Protein AF-0000000083710873 (afdb_homodimer)

Sequence (206 aa):
MIQLWSEVTAAKADLNYIGLDGEIGCMVNGAGLAMATMDIIKLHGGTPANFLDVGGNASEGQVVEAFKILTADDKVKAILVNIFGGIMKCDVIASGIVNAAKQMIQLWSEVTAAKADLNYIGLDGEIGCMVNGAGLAMATMDIIKLHGGTPANFLDVGGNASEGQVVEAFKILTADDKVKAILVNIFGGIMKCDVIASGIVNAAKQ

Secondary structure (DSSP, 8-state):
----HHHHHHHHTT-EEEE-S-SEEEEESSHHHHHHHHHHHHHTT--B-EEEE--TT--HHHHHHHHHHHHH-TT--EEEEEEEE-HHHHHHHHHHHHHHHT-/----HHHHHHHHTT-EEEE-S-SEEEEESSHHHHHHHHHHHHHTT--B-EEEE--TT--HHHHHHHHHHHHH-TT--EEEEEEEE-HHHHHHHHHHHHHHHT-

Solvent-accessible surface area (backbone atoms only — not comparable to full-atom values): 10329 Å² total; per-residue (Å²): 126,89,65,51,69,61,44,51,55,26,49,75,56,68,32,49,55,44,86,51,86,24,35,32,27,44,46,17,40,28,66,68,58,29,54,51,49,41,51,51,35,41,72,76,72,44,40,42,21,36,49,28,26,52,37,84,80,46,46,38,65,42,39,23,53,51,48,49,51,49,70,67,36,83,59,40,70,31,37,39,40,41,42,65,37,42,69,67,54,51,25,38,45,17,46,7,41,37,55,38,68,71,104,127,89,64,50,68,62,44,50,55,25,49,76,55,67,33,49,56,45,84,53,88,24,35,32,28,45,45,17,39,27,66,69,56,29,53,51,50,41,49,51,36,43,72,75,72,44,40,42,20,36,49,27,26,50,38,83,80,47,45,38,65,42,40,24,53,51,46,49,54,47,71,66,35,84,59,41,72,32,36,39,38,39,42,65,35,41,69,68,54,50,25,38,45,18,45,8,42,36,56,38,67,71,105

Organism: NCBI:txid97028

Foldseek 3Di:
DPQPPLNVLCVVLVKDKDFDQWAEEEEEADQVVQVVVQVVCVVVPGHYGMRIHCHLPHALVSLLSSVVSQVVDPSHPYYHYYYDDDPVRVVRNVSSVVVNVVD/DPQPPLNVLCVVLVKDKDFDQWAEEEEEADQVVQVVVQVVCVVVPGHYGMRIHCHLPHALVSLLSSVVSQVVDPSHPYYHYYYDDDPVSVVRNVNSVVVNVVD

Structure (mmCIF, N/CA/C/O backbone):
data_AF-0000000083710873-model_v1
#
loop_
_entity.id
_entity.type
_entity.pdbx_description
1 polymer 'Succinyl-CoA ligase'
#
loop_
_atom_site.group_PDB
_atom_site.id
_atom_site.type_symbol
_atom_site.label_atom_id
_atom_site.label_alt_id
_atom_site.label_comp_id
_atom_site.label_asym_id
_atom_site.label_entity_id
_atom_site.label_seq_id
_atom_site.pdbx_PDB_ins_code
_atom_site.Cartn_x
_atom_site.Cartn_y
_atom_site.Cartn_z
_atom_site.occupancy
_atom_site.B_iso_or_equiv
_atom_site.auth_seq_id
_atom_site.auth_comp_id
_atom_site.auth_asym_id
_atom_site.auth_atom_id
_atom_site.pdbx_PDB_model_num
ATOM 1 N N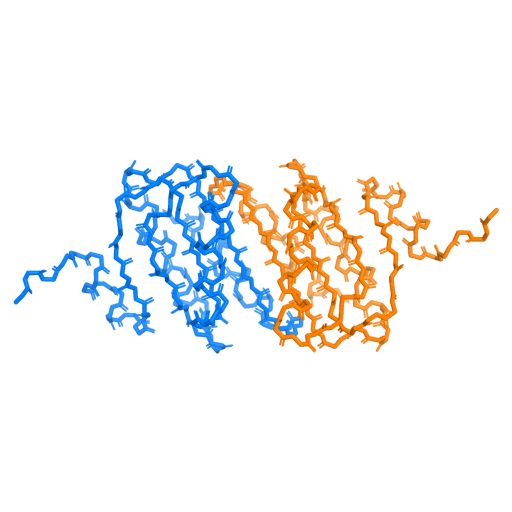 . MET A 1 1 ? -11.953 28.625 11.469 1 39.03 1 MET A N 1
ATOM 2 C CA . MET A 1 1 ? -11.516 27.344 12.031 1 39.03 1 MET A CA 1
ATOM 3 C C . MET A 1 1 ? -10.016 27.141 11.805 1 39.03 1 MET A C 1
ATOM 5 O O . MET A 1 1 ? -9.523 27.312 10.688 1 39.03 1 MET A O 1
ATOM 9 N N . ILE A 1 2 ? -9.141 27.297 12.703 1 47.28 2 ILE A N 1
ATOM 10 C CA . ILE A 1 2 ? -7.684 27.234 12.578 1 47.28 2 ILE A CA 1
ATOM 11 C C . ILE A 1 2 ? -7.289 25.953 11.836 1 47.28 2 ILE A C 1
ATOM 13 O O . ILE A 1 2 ? -7.66 24.859 12.234 1 47.28 2 ILE A O 1
ATOM 17 N N . GLN A 1 3 ? -7.191 26.125 10.602 1 62.31 3 GLN A N 1
ATOM 18 C CA . GLN A 1 3 ? -6.809 24.938 9.836 1 62.31 3 GLN A CA 1
ATOM 19 C C . GLN A 1 3 ? -5.367 24.547 10.125 1 62.31 3 GLN A C 1
ATOM 21 O O . GLN A 1 3 ? -4.465 25.391 10.094 1 62.31 3 GLN A O 1
ATOM 26 N N . LEU A 1 4 ? -5.156 23.438 10.75 1 74.19 4 LEU A N 1
ATOM 27 C CA . LEU A 1 4 ? -3.824 22.906 11.008 1 74.19 4 LEU A CA 1
ATOM 28 C C . LEU A 1 4 ? -2.992 22.875 9.734 1 74.19 4 LEU A C 1
ATOM 30 O O . LEU A 1 4 ? -3.539 22.75 8.633 1 74.19 4 LEU A O 1
ATOM 34 N N . TRP A 1 5 ? -1.8 23.344 9.883 1 79.88 5 TRP A N 1
ATOM 35 C CA . TRP A 1 5 ? -0.855 23.359 8.773 1 79.88 5 TRP A CA 1
ATOM 36 C C . TRP A 1 5 ? -1.076 22.172 7.844 1 79.88 5 TRP A C 1
ATOM 38 O O . TRP A 1 5 ? -1.118 22.328 6.621 1 79.88 5 TRP A O 1
ATOM 48 N N . SER A 1 6 ? -1.272 21.062 8.445 1 83.69 6 SER A N 1
ATOM 49 C CA . SER A 1 6 ? -1.417 19.828 7.66 1 83.69 6 SER A CA 1
ATOM 50 C C . SER A 1 6 ? -2.68 19.875 6.805 1 83.69 6 SER A C 1
ATOM 52 O O . SER A 1 6 ? -2.67 19.422 5.652 1 83.69 6 SER A O 1
ATOM 54 N N . GLU A 1 7 ? -3.74 20.359 7.277 1 86.38 7 GLU A N 1
ATOM 55 C CA . GLU A 1 7 ? -4.996 20.438 6.535 1 86.38 7 GLU A CA 1
ATOM 56 C C . GLU A 1 7 ? -4.902 21.438 5.383 1 86.38 7 GLU A C 1
ATOM 58 O O . GLU A 1 7 ? -5.43 21.188 4.297 1 86.38 7 GLU A O 1
ATOM 63 N N . VAL A 1 8 ? -4.188 22.531 5.699 1 85.38 8 VAL A N 1
ATOM 64 C CA . VAL A 1 8 ? -4.023 23.547 4.676 1 85.38 8 VAL A CA 1
ATOM 65 C C . VAL A 1 8 ? -3.145 23.016 3.545 1 85.38 8 VAL A C 1
ATOM 67 O O . VAL A 1 8 ? -3.479 23.172 2.367 1 85.38 8 VAL A O 1
ATOM 70 N N . THR A 1 9 ? -2.078 22.453 3.885 1 87.56 9 THR A N 1
ATOM 71 C CA . THR A 1 9 ? -1.156 21.891 2.912 1 87.56 9 THR A CA 1
ATOM 72 C C . THR A 1 9 ? -1.847 20.797 2.088 1 87.56 9 THR A C 1
ATOM 74 O O . THR A 1 9 ? -1.683 20.75 0.867 1 87.56 9 THR A O 1
ATOM 77 N N . ALA A 1 10 ? -2.65 20 2.719 1 91.69 10 ALA A N 1
ATOM 78 C CA . ALA A 1 10 ? -3.391 18.938 2.033 1 91.69 10 ALA A CA 1
ATOM 79 C C . ALA A 1 10 ? -4.383 19.531 1.033 1 91.69 10 ALA A C 1
ATOM 81 O O . ALA A 1 10 ? -4.512 19.031 -0.088 1 91.69 10 ALA A O 1
ATOM 82 N N . ALA A 1 11 ? -5.055 20.469 1.459 1 89 11 ALA A N 1
ATOM 83 C CA . ALA A 1 11 ? -6.031 21.109 0.583 1 89 11 ALA A CA 1
ATOM 84 C C . ALA A 1 11 ? -5.359 21.688 -0.662 1 89 11 ALA A C 1
ATOM 86 O O . ALA A 1 11 ? -5.891 21.578 -1.77 1 89 11 ALA A O 1
ATOM 87 N N . LYS A 1 12 ? -4.25 22.297 -0.503 1 90.06 12 LYS A N 1
ATOM 88 C CA . LYS A 1 12 ? -3.512 22.875 -1.621 1 90.06 12 LYS A CA 1
ATOM 89 C C . LYS A 1 12 ? -3.088 21.797 -2.619 1 90.06 12 LYS A C 1
ATOM 91 O O . LYS A 1 12 ? -2.967 22.062 -3.814 1 90.06 12 LYS A O 1
ATOM 96 N N . ALA A 1 13 ? -2.855 20.641 -2.125 1 93.75 13 ALA A N 1
ATOM 97 C CA . ALA A 1 13 ? -2.41 19.531 -2.957 1 93.75 13 ALA A CA 1
ATOM 98 C C . ALA A 1 13 ? -3.592 18.688 -3.422 1 93.75 13 ALA A C 1
ATOM 100 O O . ALA A 1 13 ? -3.406 17.609 -3.99 1 93.75 13 ALA A O 1
ATOM 101 N N . ASP A 1 14 ? -4.855 19.109 -3.057 1 95.25 14 ASP A N 1
ATOM 102 C CA . ASP A 1 14 ? -6.078 18.406 -3.428 1 95.25 14 ASP A CA 1
ATOM 103 C C . ASP A 1 14 ? -6.129 17.031 -2.783 1 95.25 14 ASP A C 1
ATOM 105 O O . ASP A 1 14 ? -6.41 16.031 -3.455 1 95.25 14 ASP A O 1
ATOM 109 N N . LEU A 1 15 ? -5.746 17 -1.565 1 96.5 15 LEU A N 1
ATOM 110 C CA . LEU A 1 15 ? -5.809 15.805 -0.737 1 96.5 15 LEU A CA 1
ATOM 111 C C . LEU A 1 15 ? -6.941 15.906 0.28 1 96.5 15 LEU A C 1
ATOM 113 O O . LEU A 1 15 ? -7.215 16.984 0.801 1 96.5 15 LEU A O 1
ATOM 117 N N . ASN A 1 16 ? -7.59 14.836 0.506 1 97 16 ASN A N 1
ATOM 118 C CA . ASN A 1 16 ? -8.523 14.734 1.625 1 97 16 ASN A CA 1
ATOM 119 C C . ASN A 1 16 ? -7.824 14.234 2.889 1 97 16 ASN A C 1
ATOM 121 O O . ASN A 1 16 ? -7.535 13.039 3.01 1 97 16 ASN A O 1
ATOM 125 N N . TYR A 1 17 ? -7.633 15.164 3.785 1 97.56 17 TYR A N 1
ATOM 126 C CA . TYR A 1 17 ? -6.828 14.859 4.965 1 97.56 17 TYR A CA 1
ATOM 127 C C . TYR A 1 17 ? -7.527 15.336 6.234 1 97.56 17 TYR A C 1
ATOM 129 O O . TYR A 1 17 ? -8.047 16.453 6.285 1 97.56 17 TYR A O 1
ATOM 137 N N . ILE A 1 18 ? -7.555 14.516 7.219 1 97.06 18 ILE A N 1
ATOM 138 C CA . ILE A 1 18 ? -7.973 14.875 8.57 1 97.06 18 ILE A CA 1
ATOM 139 C C . ILE A 1 18 ? -6.957 14.344 9.578 1 97.06 18 ILE A C 1
ATOM 141 O O . ILE A 1 18 ? -6.684 13.148 9.625 1 97.06 18 ILE A O 1
ATOM 145 N N . GLY A 1 19 ? -6.387 15.211 10.375 1 96.81 19 GLY A N 1
ATOM 146 C CA . GLY A 1 19 ? -5.453 14.805 11.414 1 96.81 19 GLY A CA 1
ATOM 147 C C . GLY A 1 19 ? -6.141 14.227 12.633 1 96.81 19 GLY A C 1
ATOM 148 O O . GLY A 1 19 ? -7.203 14.695 13.039 1 96.81 19 GLY A O 1
ATOM 149 N N . LEU A 1 20 ? -5.508 13.25 13.234 1 97.25 20 LEU A N 1
ATOM 150 C CA . LEU A 1 20 ? -5.934 12.633 14.484 1 97.25 20 LEU A CA 1
ATOM 151 C C . LEU A 1 20 ? -4.785 12.578 15.484 1 97.25 20 LEU A C 1
ATOM 153 O O . LEU A 1 20 ? -3.758 13.234 15.297 1 97.25 20 LEU A O 1
ATOM 157 N N 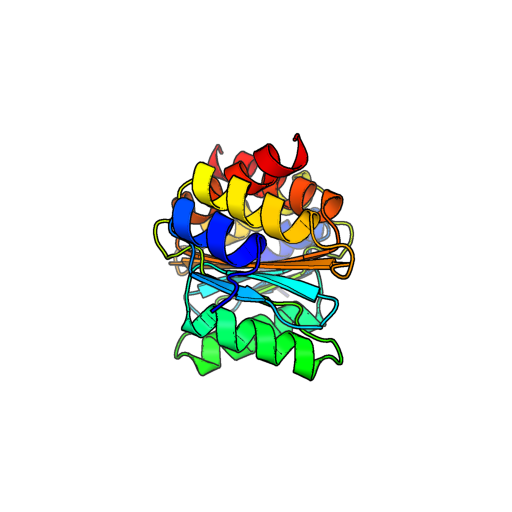. ASP A 1 21 ? -5.016 11.836 16.547 1 96.38 21 ASP A N 1
ATOM 158 C CA . ASP A 1 21 ? -4.027 11.922 17.625 1 96.38 21 ASP A CA 1
ATOM 159 C C . ASP A 1 21 ? -3.25 10.609 17.75 1 96.38 21 ASP A C 1
ATOM 161 O O . ASP A 1 21 ? -2.561 10.391 18.75 1 96.38 21 ASP A O 1
ATOM 165 N N . GLY A 1 22 ? -3.293 9.773 16.828 1 98.25 22 GLY A N 1
ATOM 166 C CA . GLY A 1 22 ? -2.633 8.477 16.922 1 98.25 22 GLY A CA 1
ATOM 167 C C . GLY A 1 22 ? -1.202 8.5 16.422 1 98.25 22 GLY A C 1
ATOM 168 O O . GLY A 1 22 ? -0.621 9.57 16.234 1 98.25 22 GLY A O 1
ATOM 169 N N . GLU A 1 23 ? -0.607 7.262 16.312 1 98.38 23 GLU A N 1
ATOM 170 C CA . GLU A 1 23 ? 0.819 7.16 16.016 1 98.38 23 GLU A CA 1
ATOM 171 C C . GLU A 1 23 ? 1.058 6.488 14.664 1 98.38 23 GLU A C 1
ATOM 173 O O . GLU A 1 23 ? 2.197 6.398 14.203 1 98.38 23 GLU A O 1
ATOM 178 N N . ILE A 1 24 ? -0.005 5.977 14.07 1 98.56 24 ILE A N 1
ATOM 179 C CA . ILE A 1 24 ? 0.15 5.324 12.773 1 98.56 24 ILE A CA 1
ATOM 180 C C . ILE A 1 24 ? -0.517 6.168 11.688 1 98.56 24 ILE A C 1
ATOM 182 O O . ILE A 1 24 ? -1.733 6.367 11.711 1 98.56 24 ILE A O 1
ATOM 186 N N . GLY A 1 25 ? 0.315 6.766 10.797 1 98.5 25 GLY A N 1
ATOM 187 C CA . GLY A 1 25 ? -0.239 7.434 9.633 1 98.5 25 GLY A CA 1
ATOM 188 C C . GLY A 1 25 ? -0.743 6.473 8.57 1 98.5 25 GLY A C 1
ATOM 189 O O . GLY A 1 25 ? -0.266 5.34 8.477 1 98.5 25 GLY A O 1
ATOM 190 N N . CYS A 1 26 ? -1.665 6.934 7.805 1 98.5 26 CYS A N 1
ATOM 191 C CA . CYS A 1 26 ? -2.088 6.098 6.688 1 98.5 26 CYS A CA 1
ATOM 192 C C . CYS A 1 26 ? -2.244 6.926 5.414 1 98.5 26 CYS A C 1
ATOM 194 O O . CYS A 1 26 ? -2.562 8.117 5.48 1 98.5 26 CYS A O 1
ATOM 196 N N . MET A 1 27 ? -1.961 6.379 4.305 1 98.5 27 MET A N 1
ATOM 197 C CA . MET A 1 27 ? -2.152 6.926 2.965 1 98.5 27 MET A CA 1
ATOM 198 C C . MET A 1 27 ? -2.877 5.93 2.068 1 98.5 27 MET A C 1
ATOM 200 O O . MET A 1 27 ? -2.377 4.828 1.828 1 98.5 27 MET A O 1
ATOM 204 N N . VAL A 1 28 ? -4.039 6.355 1.575 1 98.5 28 VAL A N 1
ATOM 205 C CA . VAL A 1 28 ? -4.934 5.41 0.917 1 98.5 28 VAL A CA 1
ATOM 206 C C . VAL A 1 28 ? -5.547 6.059 -0.323 1 98.5 28 VAL A C 1
ATOM 208 O O . VAL A 1 28 ? -5.793 7.266 -0.344 1 98.5 28 VAL A O 1
ATOM 211 N N . ASN A 1 29 ? -5.707 5.328 -1.421 1 97.88 29 ASN A N 1
ATOM 212 C CA . ASN A 1 29 ? -6.418 5.836 -2.59 1 97.88 29 ASN A CA 1
ATOM 213 C C . ASN A 1 29 ? -7.871 5.363 -2.609 1 97.88 29 ASN A C 1
ATOM 215 O O . ASN A 1 29 ? -8.281 4.648 -3.523 1 97.88 29 ASN A O 1
ATOM 219 N N . GLY A 1 30 ? -8.711 5.992 -1.784 1 96.31 30 GLY A N 1
ATOM 220 C CA . GLY A 1 30 ? -10.125 5.684 -1.642 1 96.31 30 GLY A CA 1
ATOM 221 C C . GLY A 1 30 ? -10.648 5.934 -0.241 1 96.31 30 GLY A C 1
ATOM 222 O O . GLY A 1 30 ? -10.156 5.344 0.725 1 96.31 30 GLY A O 1
ATOM 223 N N . ALA A 1 31 ? -11.781 6.715 -0.2 1 95.94 31 ALA A N 1
ATOM 224 C CA . ALA A 1 31 ? -12.312 7.117 1.101 1 95.94 31 ALA A CA 1
ATOM 225 C C . ALA A 1 31 ? -12.766 5.906 1.905 1 95.94 31 ALA A C 1
ATOM 227 O O . ALA A 1 31 ? -12.508 5.812 3.107 1 95.94 31 ALA A O 1
ATOM 228 N N . GLY A 1 32 ? -13.531 5.012 1.335 1 95.44 32 GLY A N 1
ATOM 229 C CA . GLY A 1 32 ? -13.945 3.791 2.004 1 95.44 32 GLY A CA 1
ATOM 230 C C . GLY A 1 32 ? -12.789 2.938 2.475 1 95.44 32 GLY A C 1
ATOM 231 O O . GLY A 1 32 ? -12.781 2.451 3.607 1 95.44 32 GLY A O 1
ATOM 232 N N . LEU A 1 33 ? -11.875 2.801 1.643 1 96.25 33 LEU A N 1
ATOM 233 C CA . LEU A 1 33 ? -10.68 2.037 1.982 1 96.25 33 LEU A CA 1
ATOM 234 C C . LEU A 1 33 ? -9.891 2.727 3.092 1 96.25 33 LEU A C 1
ATOM 236 O O . LEU A 1 33 ? -9.344 2.061 3.973 1 96.25 33 LEU A O 1
ATOM 240 N N . ALA A 1 34 ? -9.836 4.035 3.01 1 97.75 34 ALA A N 1
ATOM 241 C CA . ALA A 1 34 ? -9.156 4.789 4.059 1 97.75 34 ALA A CA 1
ATOM 242 C C . ALA A 1 34 ? -9.797 4.539 5.422 1 97.75 34 ALA A C 1
ATOM 244 O O . ALA A 1 34 ? -9.102 4.285 6.406 1 97.75 34 ALA A O 1
ATOM 245 N N . MET A 1 35 ? -11.086 4.578 5.438 1 96.81 35 MET A N 1
ATOM 246 C CA . MET A 1 35 ? -11.812 4.336 6.684 1 96.81 35 MET A CA 1
ATOM 247 C C . MET A 1 35 ? -11.57 2.916 7.184 1 96.81 35 MET A C 1
ATOM 249 O O . MET A 1 35 ? -11.312 2.707 8.375 1 96.81 35 MET A O 1
ATOM 253 N N . ALA A 1 36 ? -11.633 1.967 6.262 1 96.06 36 ALA A N 1
ATOM 254 C CA . ALA A 1 36 ? -11.352 0.579 6.621 1 96.06 36 ALA A CA 1
ATOM 255 C C . ALA A 1 36 ? -9.93 0.424 7.152 1 96.06 36 ALA A C 1
ATOM 257 O O . ALA A 1 36 ? -9.688 -0.364 8.07 1 96.06 36 ALA A O 1
ATOM 258 N N . THR A 1 37 ? -8.984 1.105 6.562 1 97.5 37 THR A N 1
ATOM 259 C CA . THR A 1 37 ? -7.59 1.067 6.984 1 97.5 37 THR A CA 1
ATOM 260 C C . THR A 1 37 ? -7.441 1.57 8.414 1 97.5 37 THR A C 1
ATOM 262 O O . THR A 1 37 ? -6.746 0.955 9.227 1 97.5 37 THR A O 1
ATOM 265 N N . MET A 1 38 ? -8.133 2.646 8.711 1 97.75 38 MET A N 1
ATOM 266 C CA . MET A 1 38 ? -8.109 3.145 10.086 1 97.75 38 MET A CA 1
ATOM 267 C C . MET A 1 38 ? -8.68 2.107 11.047 1 97.75 38 MET A C 1
ATOM 269 O O . MET A 1 38 ? -8.133 1.901 12.133 1 97.75 38 MET A O 1
ATOM 273 N N . ASP A 1 39 ? -9.734 1.44 10.672 1 96 39 ASP A N 1
ATOM 274 C CA . ASP A 1 39 ? -10.352 0.407 11.492 1 96 39 ASP A CA 1
ATOM 275 C C . ASP A 1 39 ? -9.391 -0.757 11.727 1 96 39 ASP A C 1
ATOM 277 O O . ASP A 1 39 ? -9.352 -1.32 12.828 1 96 39 ASP A O 1
ATOM 281 N N . ILE A 1 40 ? -8.711 -1.141 10.711 1 95.25 40 ILE A N 1
ATOM 282 C CA . ILE A 1 40 ? -7.742 -2.229 10.82 1 95.25 40 ILE A CA 1
ATOM 283 C C . ILE A 1 40 ? -6.656 -1.853 11.828 1 95.25 40 ILE A C 1
ATOM 285 O O . ILE A 1 40 ? -6.215 -2.689 12.617 1 95.25 40 ILE A O 1
ATOM 289 N N . ILE A 1 41 ? -6.176 -0.66 11.734 1 97.19 41 ILE A N 1
ATOM 290 C CA . ILE A 1 41 ? -5.168 -0.183 12.672 1 97.19 41 ILE A CA 1
ATOM 291 C C . ILE A 1 41 ? -5.68 -0.347 14.102 1 97.19 41 ILE A C 1
ATOM 293 O O . ILE A 1 41 ? -4.988 -0.91 14.953 1 97.19 41 ILE A O 1
ATOM 297 N N . LYS A 1 42 ? -6.906 0.066 14.305 1 97 42 LYS A N 1
ATOM 298 C CA . LYS A 1 42 ? -7.504 -0.003 15.633 1 97 42 LYS A CA 1
ATOM 299 C C . LYS A 1 42 ? -7.715 -1.45 16.062 1 97 42 LYS A C 1
ATOM 301 O O . LYS A 1 42 ? -7.473 -1.799 17.219 1 97 42 LYS A O 1
ATOM 306 N N . LEU A 1 43 ? -8.141 -2.227 15.156 1 93.19 43 LEU A N 1
ATOM 307 C CA . LEU A 1 43 ? -8.406 -3.633 15.438 1 93.19 43 LEU A CA 1
ATOM 308 C C . LEU A 1 43 ? -7.148 -4.336 15.938 1 93.19 43 LEU A C 1
ATOM 310 O O . LEU A 1 43 ? -7.227 -5.23 16.781 1 93.19 43 LEU A O 1
ATOM 314 N N . HIS A 1 44 ? -6.043 -3.969 15.438 1 93.88 44 HIS A N 1
ATOM 315 C CA . HIS A 1 44 ? -4.789 -4.629 15.789 1 93.88 44 HIS A CA 1
ATOM 316 C C . HIS A 1 44 ? -4.082 -3.889 16.922 1 93.88 44 HIS A C 1
ATOM 318 O O . HIS A 1 44 ? -2.896 -4.113 17.172 1 93.88 44 HIS A O 1
ATOM 324 N N . GLY A 1 45 ? -4.789 -2.885 17.562 1 95.19 45 GLY A N 1
ATOM 325 C CA . GLY A 1 45 ? -4.297 -2.256 18.781 1 95.19 45 GLY A CA 1
ATOM 326 C C . GLY A 1 45 ? -3.535 -0.969 18.516 1 95.19 45 GLY A C 1
ATOM 327 O O . GLY A 1 45 ? -2.949 -0.391 19.438 1 95.19 45 GLY A O 1
ATOM 328 N N . GLY A 1 46 ? -3.492 -0.558 17.281 1 97.31 46 GLY A N 1
ATOM 329 C CA . GLY A 1 46 ? -2.859 0.708 16.938 1 97.31 46 GLY A CA 1
ATOM 330 C C . GLY A 1 46 ? -3.805 1.891 17.031 1 97.31 46 GLY A C 1
ATOM 331 O O . GLY A 1 46 ? -5 1.719 17.281 1 97.31 46 GLY A O 1
ATOM 332 N N . THR A 1 47 ? -3.268 3.043 16.891 1 98.62 47 THR A N 1
ATOM 333 C CA . THR A 1 47 ? -4.047 4.277 16.859 1 98.62 47 THR A CA 1
ATOM 334 C C . THR A 1 47 ? -3.768 5.059 15.586 1 98.62 47 THR A C 1
ATOM 336 O O . THR A 1 47 ? -2.625 5.441 15.32 1 98.62 47 THR A O 1
ATOM 339 N N . PRO A 1 48 ? -4.801 5.309 14.828 1 98.62 48 PRO A N 1
ATOM 340 C CA . PRO A 1 48 ? -4.582 6.062 13.594 1 98.62 48 PRO A CA 1
ATOM 341 C C . PRO A 1 48 ? -4.25 7.531 13.852 1 98.62 48 PRO A C 1
ATOM 343 O O . PRO A 1 48 ? -4.863 8.164 14.711 1 98.62 48 PRO A O 1
ATOM 346 N N . ALA A 1 49 ? -3.299 8.047 13.109 1 98.5 49 ALA A N 1
ATOM 347 C CA . ALA A 1 49 ? -2.852 9.43 13.266 1 98.5 49 ALA A CA 1
ATOM 348 C C . ALA A 1 49 ? -3.584 10.359 12.305 1 98.5 49 ALA A C 1
ATOM 350 O O . ALA A 1 49 ? -3.506 11.586 12.43 1 98.5 49 ALA A O 1
ATOM 351 N N . ASN A 1 50 ? -4.293 9.797 11.359 1 98.19 50 ASN A N 1
ATOM 352 C CA . ASN A 1 50 ? -4.941 10.625 10.344 1 98.19 50 ASN A CA 1
ATOM 353 C C . ASN A 1 50 ? -5.938 9.82 9.516 1 98.19 50 ASN A C 1
ATOM 355 O O . ASN A 1 50 ? -5.969 8.586 9.602 1 98.19 50 ASN A O 1
ATOM 359 N N . PHE A 1 51 ? -6.809 10.469 8.852 1 98.19 51 PHE A N 1
ATOM 360 C CA . PHE A 1 51 ? -7.504 10.055 7.637 1 98.19 51 PHE A CA 1
ATOM 361 C C . PHE A 1 51 ? -6.891 10.719 6.41 1 98.19 51 PHE A C 1
ATOM 363 O O . PHE A 1 51 ? -6.707 11.938 6.379 1 98.19 51 PHE A O 1
ATOM 370 N N . LEU A 1 52 ? -6.457 9.93 5.445 1 98.44 52 LEU A N 1
ATOM 371 C CA . LEU A 1 52 ? -5.898 10.508 4.23 1 98.44 52 LEU A CA 1
ATOM 372 C C . LEU A 1 52 ? -6.281 9.68 3.008 1 98.44 52 LEU A C 1
ATOM 374 O O . LEU A 1 52 ? -5.906 8.516 2.9 1 98.44 52 LEU A O 1
ATOM 378 N N . ASP A 1 53 ? -7 10.281 2.145 1 98.44 53 ASP A N 1
ATOM 379 C CA . ASP A 1 53 ? -7.367 9.766 0.829 1 98.44 53 ASP A CA 1
ATOM 380 C C . ASP A 1 53 ? -6.734 10.602 -0.283 1 98.44 53 ASP A C 1
ATOM 382 O O . ASP A 1 53 ? -7.086 11.766 -0.468 1 98.44 53 ASP A O 1
ATOM 386 N N . VAL A 1 54 ? -5.852 9.945 -1.06 1 97.75 54 VAL A N 1
ATOM 387 C CA . VAL A 1 54 ? -5.16 10.68 -2.111 1 97.75 54 VAL A CA 1
ATOM 388 C C . VAL A 1 54 ? -5.992 10.664 -3.391 1 97.75 54 VAL A C 1
ATOM 390 O O . VAL A 1 54 ? -5.688 11.383 -4.348 1 97.75 54 VAL A O 1
ATOM 393 N N . GLY A 1 55 ? -6.988 9.828 -3.395 1 96.06 55 GLY A N 1
ATOM 394 C CA . GLY A 1 55 ? -7.844 9.719 -4.562 1 96.06 55 GLY A CA 1
ATOM 395 C C . GLY A 1 55 ? -7.441 8.594 -5.496 1 96.06 55 GLY A C 1
ATOM 396 O O . GLY A 1 55 ? -6.285 8.18 -5.516 1 96.06 55 GLY A O 1
ATOM 397 N N . GLY A 1 56 ? -8.383 8.188 -6.344 1 94.75 56 GLY A N 1
ATOM 398 C CA . GLY A 1 56 ? -8.172 7.082 -7.266 1 94.75 56 GLY A CA 1
ATOM 399 C C . GLY A 1 56 ? -7.215 7.418 -8.391 1 94.75 56 GLY A C 1
ATOM 400 O O . GLY A 1 56 ? -6.633 6.52 -9.008 1 94.75 56 GLY A O 1
ATOM 401 N N . ASN A 1 57 ? -7.078 8.695 -8.719 1 94.88 57 ASN A N 1
ATOM 402 C CA . ASN A 1 57 ? -6.195 9.141 -9.797 1 94.88 57 ASN A CA 1
ATOM 403 C C . ASN A 1 57 ? -5.043 9.984 -9.258 1 94.88 57 ASN A C 1
ATOM 405 O O . ASN A 1 57 ? -4.633 10.961 -9.891 1 94.88 57 ASN A O 1
ATOM 409 N N . ALA A 1 58 ? -4.602 9.602 -8.117 1 96.94 58 ALA A N 1
ATOM 410 C CA . ALA A 1 58 ? -3.545 10.367 -7.465 1 96.94 58 ALA A CA 1
ATOM 411 C C . ALA A 1 58 ? -2.307 10.461 -8.352 1 96.94 58 ALA A C 1
ATOM 413 O O . ALA A 1 58 ? -1.864 9.461 -8.922 1 96.94 58 ALA A O 1
ATOM 414 N N . SER A 1 59 ? -1.771 11.68 -8.445 1 97.56 59 SER A N 1
ATOM 415 C CA . SER A 1 59 ? -0.511 11.898 -9.148 1 97.56 59 SER A CA 1
ATOM 416 C C . SER A 1 59 ? 0.682 11.633 -8.242 1 97.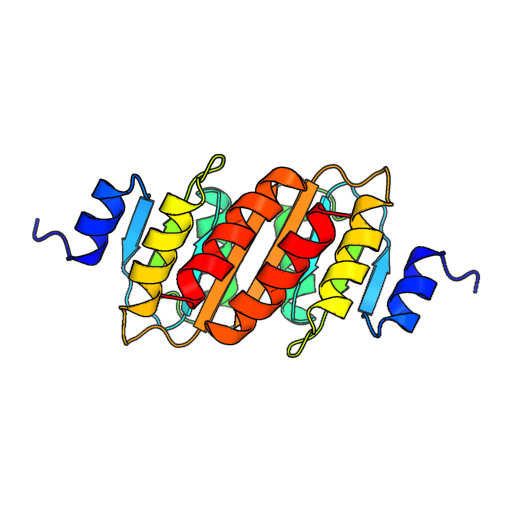56 59 SER A C 1
ATOM 418 O O . SER A 1 59 ? 0.534 11.562 -7.016 1 97.56 59 SER A O 1
ATOM 420 N N . GLU A 1 60 ? 1.864 11.523 -8.898 1 97.75 60 GLU A N 1
ATOM 421 C CA . GLU A 1 60 ? 3.1 11.383 -8.133 1 97.75 60 GLU A CA 1
ATOM 422 C C . GLU A 1 60 ? 3.293 12.547 -7.172 1 97.75 60 GLU A C 1
ATOM 424 O O . GLU A 1 60 ? 3.711 12.359 -6.027 1 97.75 60 GLU A O 1
ATOM 429 N N . GLY A 1 61 ? 2.984 13.711 -7.688 1 97.69 61 GLY A N 1
ATOM 430 C CA . GLY A 1 61 ? 3.113 14.898 -6.855 1 97.69 61 GLY A CA 1
ATOM 431 C C . GLY A 1 61 ? 2.227 14.867 -5.625 1 97.69 61 GLY A C 1
ATOM 432 O O . GLY A 1 61 ? 2.658 15.242 -4.535 1 97.69 61 GLY A O 1
ATOM 433 N N . GLN A 1 62 ? 1.003 14.508 -5.797 1 97.88 62 GLN A N 1
ATOM 434 C CA . GLN A 1 62 ? 0.088 14.398 -4.664 1 97.88 62 GLN A CA 1
ATOM 435 C C . GLN A 1 62 ? 0.614 13.406 -3.631 1 97.88 62 GLN A C 1
ATOM 437 O O . GLN A 1 62 ? 0.52 13.648 -2.426 1 97.88 62 GLN A O 1
ATOM 442 N N . VAL A 1 63 ? 1.158 12.336 -4.062 1 98.06 63 VAL A N 1
ATOM 443 C CA . VAL A 1 63 ? 1.704 11.312 -3.178 1 98.06 63 VAL A CA 1
ATOM 444 C C . VAL A 1 63 ? 2.9 11.875 -2.412 1 98.06 63 VAL A C 1
ATOM 446 O O . VAL A 1 63 ? 3.043 11.641 -1.21 1 98.06 63 VAL A O 1
ATOM 449 N N . VAL A 1 64 ? 3.736 12.578 -3.146 1 98 64 VAL A N 1
ATOM 450 C CA . VAL A 1 64 ? 4.887 13.203 -2.504 1 98 64 VAL A CA 1
ATOM 451 C C . VAL A 1 64 ? 4.41 14.133 -1.392 1 98 64 VAL A C 1
ATOM 453 O O . VAL A 1 64 ? 4.914 14.078 -0.268 1 98 64 VAL A O 1
ATOM 456 N N . GLU A 1 65 ? 3.461 14.992 -1.668 1 97.5 65 GLU A N 1
ATOM 457 C CA . GLU A 1 65 ? 2.939 15.93 -0.674 1 97.5 65 GLU A CA 1
ATOM 458 C C . GLU A 1 65 ? 2.299 15.188 0.496 1 97.5 65 GLU A C 1
ATOM 460 O O . GLU A 1 65 ? 2.457 15.586 1.651 1 97.5 65 GLU A O 1
ATOM 465 N N . ALA A 1 66 ? 1.552 14.148 0.222 1 97.88 66 ALA A N 1
ATOM 466 C CA . ALA A 1 66 ? 0.941 13.336 1.269 1 97.88 66 ALA A CA 1
ATOM 467 C C . ALA A 1 66 ? 1.996 12.797 2.232 1 97.88 66 ALA A C 1
ATOM 469 O O . ALA A 1 66 ? 1.832 12.883 3.451 1 97.88 66 ALA A O 1
ATOM 470 N N . PHE A 1 67 ? 3.033 12.258 1.732 1 97.25 67 PHE A N 1
ATOM 471 C CA . PHE A 1 67 ? 4.086 11.688 2.566 1 97.25 67 PHE A CA 1
ATOM 472 C C . PHE A 1 67 ? 4.789 12.781 3.369 1 97.25 67 PHE A C 1
ATOM 474 O O . PHE A 1 67 ? 5.188 12.555 4.516 1 97.25 67 PHE A O 1
ATOM 481 N N . LYS A 1 68 ? 4.988 13.906 2.701 1 95.69 68 LYS A N 1
ATOM 482 C CA . LYS A 1 68 ? 5.574 15.023 3.438 1 95.69 68 LYS A CA 1
ATOM 483 C C . LYS A 1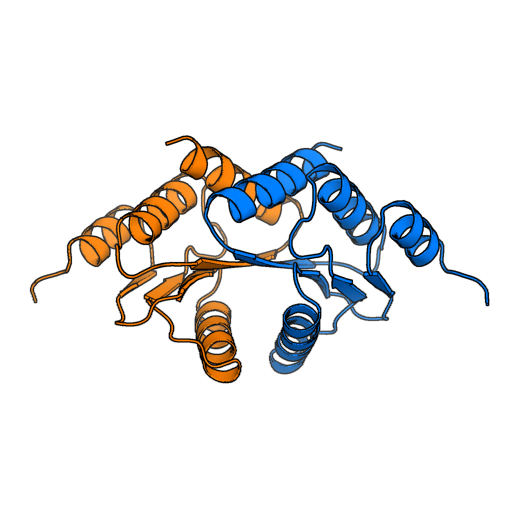 68 ? 4.734 15.367 4.664 1 95.69 68 LYS A C 1
ATOM 485 O O . LYS A 1 68 ? 5.273 15.602 5.75 1 95.69 68 LYS A O 1
ATOM 490 N N . ILE A 1 69 ? 3.449 15.438 4.492 1 96.38 69 ILE A N 1
ATOM 491 C CA . ILE A 1 69 ? 2.533 15.734 5.59 1 96.38 69 ILE A CA 1
ATOM 492 C C . ILE A 1 69 ? 2.678 14.68 6.684 1 96.38 69 ILE A C 1
ATOM 494 O O . ILE A 1 69 ? 2.768 15.008 7.867 1 96.38 69 ILE A O 1
ATOM 498 N N . LEU A 1 70 ? 2.723 13.414 6.328 1 97 70 LEU A N 1
ATOM 499 C CA . LEU A 1 70 ? 2.793 12.312 7.281 1 97 70 LEU A CA 1
ATOM 500 C C . LEU A 1 70 ? 4.125 12.32 8.023 1 97 70 LEU A C 1
ATOM 502 O O . LEU A 1 70 ? 4.164 12.117 9.242 1 97 70 LEU A O 1
ATOM 506 N N . THR A 1 71 ? 5.18 12.562 7.316 1 95.06 71 THR A N 1
ATOM 507 C CA . THR A 1 71 ? 6.504 12.445 7.91 1 95.06 71 THR A CA 1
ATOM 508 C C . THR A 1 71 ? 6.84 13.68 8.734 1 95.06 71 THR A C 1
ATOM 510 O O . THR A 1 71 ? 7.77 13.664 9.547 1 95.06 71 THR A O 1
ATOM 513 N N . ALA A 1 72 ? 6.109 14.75 8.477 1 94.81 72 ALA A N 1
ATOM 514 C CA . ALA A 1 72 ? 6.312 15.977 9.242 1 94.81 72 ALA A CA 1
ATOM 515 C C . ALA A 1 72 ? 5.668 15.867 10.625 1 94.81 72 ALA A C 1
ATOM 517 O O . ALA A 1 72 ? 5.938 16.672 11.508 1 94.81 72 ALA A O 1
ATOM 518 N N . ASP A 1 73 ? 4.812 14.961 10.797 1 95.5 73 ASP A N 1
ATOM 519 C CA . ASP A 1 73 ? 4.141 14.758 12.078 1 95.5 73 ASP A CA 1
ATOM 520 C C . ASP A 1 73 ? 5.004 13.93 13.023 1 95.5 73 ASP A C 1
ATOM 522 O O . ASP A 1 73 ? 5.168 12.727 12.828 1 95.5 73 ASP A O 1
ATOM 526 N N . ASP A 1 74 ? 5.395 14.461 14.062 1 95.75 74 ASP A N 1
ATOM 527 C CA . ASP A 1 74 ? 6.312 13.812 14.992 1 95.75 74 ASP A CA 1
ATOM 528 C C . ASP A 1 74 ? 5.637 12.656 15.719 1 95.75 74 ASP A C 1
ATOM 530 O O . ASP A 1 74 ? 6.312 11.805 16.297 1 95.75 74 ASP A O 1
ATOM 534 N N . LYS A 1 75 ? 4.348 12.641 15.797 1 96.56 75 LYS A N 1
ATOM 535 C CA . LYS A 1 75 ? 3.621 11.57 16.469 1 96.56 75 LYS A CA 1
ATOM 536 C C . LYS A 1 75 ? 3.621 10.297 15.625 1 96.56 75 LYS A C 1
ATOM 538 O O . LYS A 1 75 ? 3.443 9.195 16.141 1 96.56 75 LYS A O 1
ATOM 543 N N . VAL A 1 76 ? 3.764 10.406 14.312 1 97.69 76 VAL A N 1
ATOM 544 C CA . VAL A 1 76 ? 3.691 9.281 13.391 1 97.69 76 VAL A CA 1
ATOM 545 C C . VAL A 1 76 ? 4.988 8.477 13.469 1 97.69 76 VAL A C 1
ATOM 547 O O . VAL A 1 76 ? 6.059 8.977 13.117 1 97.69 76 VAL A O 1
ATOM 550 N N . LYS A 1 77 ? 4.859 7.254 13.852 1 97.19 77 LYS A N 1
ATOM 551 C CA . LYS A 1 77 ? 6.004 6.367 14.016 1 97.19 77 LYS A CA 1
ATOM 552 C C . LYS A 1 77 ? 6.074 5.352 12.875 1 97.19 77 LYS A C 1
ATOM 554 O O . LYS A 1 77 ? 7.137 4.785 12.609 1 97.19 77 LYS A O 1
ATOM 559 N N . ALA A 1 78 ? 4.965 5.082 12.312 1 97.69 78 ALA A N 1
ATOM 560 C CA . ALA A 1 78 ? 4.859 4.168 11.18 1 97.69 78 ALA A CA 1
ATOM 561 C C . ALA A 1 78 ? 3.756 4.613 10.219 1 97.69 78 ALA A C 1
ATOM 563 O O . ALA A 1 78 ? 2.871 5.387 10.602 1 97.69 78 ALA A O 1
ATOM 564 N N . ILE A 1 79 ? 3.891 4.176 9.031 1 98.38 79 ILE A N 1
ATOM 565 C CA . ILE A 1 79 ? 2.93 4.523 7.988 1 98.38 79 ILE A CA 1
ATOM 566 C C . ILE A 1 79 ? 2.348 3.25 7.375 1 98.38 79 ILE A C 1
ATOM 568 O O . ILE A 1 79 ? 3.08 2.301 7.094 1 98.38 79 ILE A O 1
ATOM 572 N N . LEU A 1 80 ? 1.043 3.219 7.266 1 98.38 80 LEU A N 1
ATOM 573 C CA . LEU A 1 80 ? 0.328 2.174 6.539 1 98.38 80 LEU A CA 1
ATOM 574 C C . LEU A 1 80 ? -0.148 2.684 5.184 1 98.38 80 LEU A C 1
ATOM 576 O O . LEU A 1 80 ? -1.008 3.564 5.113 1 98.38 80 LEU A O 1
ATOM 580 N N . VAL A 1 81 ? 0.475 2.225 4.113 1 98.5 81 VAL A N 1
ATOM 581 C CA . VAL A 1 81 ? 0.09 2.568 2.748 1 98.5 81 VAL A CA 1
ATOM 582 C C . VAL A 1 81 ? -0.819 1.48 2.18 1 98.5 81 VAL A C 1
ATOM 584 O O . VAL A 1 81 ? -0.449 0.305 2.154 1 98.5 81 VAL A O 1
ATOM 587 N N . ASN A 1 82 ? -2.014 1.799 1.753 1 98.12 82 ASN A N 1
ATOM 588 C CA . ASN A 1 82 ? -2.969 0.894 1.12 1 98.12 82 ASN A CA 1
ATOM 589 C C . ASN A 1 82 ? -3.406 1.408 -0.248 1 98.12 82 ASN A C 1
ATOM 591 O O . ASN A 1 82 ? -4.129 2.402 -0.34 1 98.12 82 ASN A O 1
ATOM 595 N N . ILE A 1 83 ? -2.992 0.73 -1.262 1 97.31 83 ILE A N 1
ATOM 596 C CA . ILE A 1 83 ? -3.227 1.144 -2.641 1 97.31 83 ILE A CA 1
ATOM 597 C C . ILE A 1 83 ? -4.039 0.076 -3.369 1 97.31 83 ILE A C 1
ATOM 599 O O . ILE A 1 83 ? -3.693 -1.106 -3.338 1 97.31 83 ILE A O 1
ATOM 603 N N . PHE A 1 84 ? -5.031 0.538 -4.062 1 97.44 84 PHE A N 1
ATOM 604 C CA . PHE A 1 84 ? -5.867 -0.352 -4.859 1 97.44 84 PHE A CA 1
ATOM 605 C C . PHE A 1 84 ? -5.941 0.126 -6.305 1 97.44 84 PHE A C 1
ATOM 607 O O . PHE A 1 84 ? -6.305 1.274 -6.566 1 97.44 84 PHE A O 1
ATOM 614 N N . GLY A 1 85 ? -5.676 -0.808 -7.191 1 96.38 85 GLY A N 1
ATOM 615 C CA . GLY A 1 85 ? -5.793 -0.477 -8.602 1 96.38 85 GLY A CA 1
ATOM 616 C C . GLY A 1 85 ? -5.008 -1.413 -9.5 1 96.38 85 GLY A C 1
ATOM 617 O O . GLY A 1 85 ? -4.582 -2.488 -9.07 1 96.38 85 GLY A O 1
ATOM 618 N N . GLY A 1 86 ? -4.941 -1.109 -10.727 1 94.5 86 GLY A N 1
ATOM 619 C CA . GLY A 1 86 ? -4.117 -1.849 -11.664 1 94.5 86 GLY A CA 1
ATOM 620 C C . GLY A 1 86 ? -2.637 -1.555 -11.523 1 94.5 86 GLY A C 1
ATOM 621 O O . GLY A 1 86 ? -2.236 -0.753 -10.672 1 94.5 86 GLY A O 1
ATOM 622 N N . ILE A 1 87 ? -1.844 -2.182 -12.328 1 91.94 87 ILE A N 1
ATOM 623 C CA . ILE A 1 87 ? -0.389 -2.1 -12.266 1 91.94 87 ILE A CA 1
ATOM 624 C C . ILE A 1 87 ? 0.056 -0.652 -12.461 1 91.94 87 ILE A C 1
ATOM 626 O O . ILE A 1 87 ? 0.934 -0.167 -11.742 1 91.94 87 ILE A O 1
ATOM 630 N N . MET A 1 88 ? -0.585 0.044 -13.359 1 92.31 88 MET A N 1
ATOM 631 C CA . MET A 1 88 ? -0.197 1.422 -13.641 1 92.31 88 MET A CA 1
ATOM 632 C C . MET A 1 88 ? -0.449 2.32 -12.438 1 92.31 88 MET A C 1
ATOM 634 O O . MET A 1 88 ? 0.391 3.152 -12.086 1 92.31 88 MET A O 1
ATOM 638 N N . LYS A 1 89 ? -1.524 2.121 -11.789 1 94.88 89 LYS A N 1
ATOM 639 C CA . LYS A 1 89 ? -1.823 2.895 -10.586 1 94.88 89 LYS A CA 1
ATOM 640 C C . LYS A 1 89 ? -0.802 2.621 -9.484 1 94.88 89 LYS A C 1
ATOM 642 O O . LYS A 1 89 ? -0.312 3.549 -8.844 1 94.88 89 LYS A O 1
ATOM 647 N N . CYS A 1 90 ? -0.512 1.395 -9.273 1 97.12 90 CYS A N 1
ATOM 648 C CA . CYS A 1 90 ? 0.49 1.018 -8.281 1 97.12 90 CYS A CA 1
ATOM 649 C C . CYS A 1 90 ? 1.835 1.663 -8.594 1 97.12 90 CYS A C 1
ATOM 651 O O . CYS A 1 90 ? 2.518 2.15 -7.691 1 97.12 90 CYS A O 1
ATOM 653 N N . ASP A 1 91 ? 2.137 1.745 -9.867 1 97.56 91 ASP A N 1
ATOM 654 C CA . ASP A 1 91 ? 3.418 2.299 -10.297 1 97.56 91 ASP A CA 1
ATOM 655 C C . ASP A 1 91 ? 3.5 3.793 -9.992 1 97.56 91 ASP A C 1
ATOM 657 O O . ASP A 1 91 ? 4.512 4.273 -9.477 1 97.56 91 ASP A O 1
ATOM 661 N N . VAL A 1 92 ? 2.48 4.508 -10.273 1 97.88 92 VAL A N 1
ATOM 662 C CA . VAL A 1 92 ? 2.445 5.949 -10.062 1 97.88 92 VAL A CA 1
ATOM 663 C C . VAL A 1 92 ? 2.578 6.262 -8.578 1 97.88 92 VAL A C 1
ATOM 665 O O . VAL A 1 92 ? 3.383 7.109 -8.18 1 97.88 92 VAL A O 1
ATOM 668 N N . ILE A 1 93 ? 1.812 5.594 -7.785 1 97.94 93 ILE A N 1
ATOM 669 C CA . ILE A 1 93 ? 1.832 5.84 -6.348 1 97.94 93 ILE A CA 1
ATOM 670 C C . ILE A 1 93 ? 3.184 5.426 -5.77 1 97.94 93 ILE A C 1
ATOM 672 O O . ILE A 1 93 ? 3.77 6.148 -4.961 1 97.94 93 ILE A O 1
ATOM 676 N N . ALA A 1 94 ? 3.699 4.301 -6.238 1 98.25 94 ALA A N 1
ATOM 677 C CA . ALA A 1 94 ? 5.004 3.83 -5.785 1 98.25 94 ALA A CA 1
ATOM 678 C C . ALA A 1 94 ? 6.102 4.828 -6.148 1 98.25 94 ALA A C 1
ATOM 680 O O . ALA A 1 94 ? 6.988 5.109 -5.336 1 98.25 94 ALA A O 1
ATOM 681 N N . SER A 1 95 ? 6.035 5.34 -7.324 1 98.44 95 SER A N 1
ATOM 682 C CA . SER A 1 95 ? 7.004 6.348 -7.742 1 98.44 95 SER A CA 1
ATOM 683 C C . SER A 1 95 ? 6.949 7.574 -6.836 1 98.44 95 SER A C 1
ATOM 685 O O . SER A 1 95 ? 7.984 8.156 -6.504 1 98.44 95 SER A O 1
ATOM 687 N N . GLY A 1 96 ? 5.766 7.949 -6.465 1 98.06 96 GLY A N 1
ATOM 688 C CA . GLY A 1 96 ? 5.602 9.047 -5.527 1 98.06 96 GLY A CA 1
ATOM 689 C C . GLY A 1 96 ? 6.254 8.789 -4.184 1 98.06 96 GLY A C 1
ATOM 690 O O . GLY A 1 96 ? 6.898 9.672 -3.617 1 98.06 96 GLY A O 1
ATOM 691 N N . ILE A 1 97 ? 6.129 7.594 -3.676 1 98.06 97 ILE A N 1
ATOM 692 C CA . ILE A 1 97 ? 6.711 7.211 -2.393 1 98.06 97 ILE A CA 1
ATOM 693 C C . ILE A 1 97 ? 8.234 7.25 -2.486 1 98.06 97 ILE A C 1
ATOM 695 O O . ILE A 1 97 ? 8.906 7.789 -1.602 1 98.06 97 ILE A O 1
ATOM 699 N N . VAL A 1 98 ? 8.75 6.703 -3.535 1 98.06 98 VAL A N 1
ATOM 700 C CA . VAL A 1 98 ? 10.195 6.695 -3.738 1 98.06 98 VAL A CA 1
ATOM 701 C C . VAL A 1 98 ? 10.719 8.133 -3.77 1 98.06 98 VAL A C 1
ATOM 703 O O . VAL A 1 98 ? 11.719 8.453 -3.117 1 98.06 98 VAL A O 1
ATOM 706 N N . ASN A 1 99 ? 10.047 8.914 -4.523 1 97.75 99 ASN A N 1
ATOM 707 C CA . ASN A 1 99 ? 10.469 10.305 -4.645 1 97.75 99 ASN A CA 1
ATOM 708 C C . ASN A 1 99 ? 10.352 11.047 -3.316 1 97.75 99 ASN A C 1
ATOM 710 O O . ASN A 1 99 ? 11.18 11.898 -2.996 1 97.75 99 ASN A O 1
ATOM 714 N N . ALA A 1 100 ? 9.297 10.805 -2.584 1 96.94 100 ALA A N 1
ATOM 715 C CA . ALA A 1 100 ? 9.102 11.422 -1.276 1 96.94 100 ALA A CA 1
ATOM 716 C C . ALA A 1 100 ? 10.227 11.039 -0.317 1 96.94 100 ALA A C 1
ATOM 718 O O . ALA A 1 100 ? 10.688 11.867 0.471 1 96.94 100 ALA A O 1
ATOM 719 N N . ALA A 1 101 ? 10.633 9.82 -0.346 1 94.75 101 ALA A N 1
ATOM 720 C CA . ALA A 1 101 ? 11.656 9.312 0.564 1 94.75 101 ALA A CA 1
ATOM 721 C C . ALA A 1 101 ? 13.008 9.953 0.287 1 94.75 101 ALA A C 1
ATOM 723 O O . ALA A 1 101 ? 13.883 9.977 1.156 1 94.75 101 ALA A O 1
ATOM 724 N N . LYS A 1 102 ? 13.156 10.453 -0.854 1 92.75 102 LYS A N 1
ATOM 725 C CA . LYS A 1 102 ? 14.406 11.094 -1.244 1 92.75 102 LYS A CA 1
ATOM 726 C C . LYS A 1 102 ? 14.477 12.531 -0.737 1 92.75 102 LYS A C 1
ATOM 728 O O . LYS A 1 102 ? 15.547 13.148 -0.745 1 92.75 102 LYS A O 1
ATOM 733 N N . GLN A 1 103 ? 13.375 13.047 -0.45 1 83.88 103 GLN A N 1
ATOM 734 C CA . GLN A 1 103 ? 13.32 14.445 -0.044 1 83.88 103 GLN A CA 1
ATOM 735 C C . GLN A 1 103 ? 13.453 14.586 1.469 1 83.88 103 GLN A C 1
ATOM 737 O O . GLN A 1 103 ? 14.109 15.516 1.954 1 83.88 103 GLN A O 1
ATOM 742 N N . MET B 1 1 ? 2.48 -33.156 -4.258 1 38.44 1 MET B N 1
ATOM 743 C CA . MET B 1 1 ? 1.443 -32.125 -4.355 1 38.44 1 MET B CA 1
ATOM 744 C C . MET B 1 1 ? 1.766 -31.125 -5.469 1 38.44 1 MET B C 1
ATOM 746 O O . MET B 1 1 ? 2.881 -30.609 -5.539 1 38.44 1 MET B O 1
ATOM 750 N N . ILE B 1 2 ? 1.224 -31.141 -6.605 1 46.22 2 ILE B N 1
ATOM 751 C CA . ILE B 1 2 ? 1.516 -30.328 -7.777 1 46.22 2 ILE B CA 1
ATOM 752 C C . ILE B 1 2 ? 1.585 -28.859 -7.371 1 46.22 2 ILE B C 1
ATOM 754 O O . ILE B 1 2 ? 0.635 -28.312 -6.797 1 46.22 2 ILE B O 1
ATOM 758 N N . GLN B 1 3 ? 2.746 -28.484 -7.047 1 61.94 3 GLN B N 1
ATOM 759 C CA . GLN B 1 3 ? 2.881 -27.094 -6.66 1 61.94 3 GLN B CA 1
ATOM 760 C C . GLN B 1 3 ? 2.652 -26.156 -7.852 1 61.94 3 GLN B C 1
ATOM 762 O O . GLN B 1 3 ? 3.219 -26.375 -8.922 1 61.94 3 GLN B O 1
ATOM 767 N N . LEU B 1 4 ? 1.574 -25.406 -7.863 1 73.75 4 LEU B N 1
ATOM 768 C CA . LEU B 1 4 ? 1.289 -24.422 -8.898 1 73.75 4 LEU B CA 1
ATOM 769 C C . LEU B 1 4 ? 2.496 -23.531 -9.148 1 73.75 4 LEU B C 1
ATOM 771 O O . LEU B 1 4 ? 3.295 -23.297 -8.234 1 73.75 4 LEU B O 1
ATOM 775 N N . TRP B 1 5 ? 2.779 -23.391 -10.398 1 79 5 TRP B N 1
ATOM 776 C CA . TRP B 1 5 ? 3.887 -22.531 -10.82 1 79 5 TRP B CA 1
ATOM 777 C C . TRP B 1 5 ? 4.07 -21.359 -9.859 1 79 5 TRP B C 1
ATOM 779 O O . TRP B 1 5 ? 5.191 -21.062 -9.445 1 79 5 TRP B O 1
ATOM 789 N N . SER B 1 6 ? 2.986 -20.781 -9.5 1 83.31 6 SER B N 1
ATOM 790 C CA . SER B 1 6 ? 3.043 -19.609 -8.648 1 83.31 6 SER B CA 1
ATOM 791 C C . SER B 1 6 ? 3.607 -19.938 -7.273 1 83.31 6 SER B C 1
ATOM 793 O O . SER B 1 6 ? 4.387 -19.156 -6.711 1 83.31 6 SER B O 1
ATOM 795 N N . GLU B 1 7 ? 3.287 -21.016 -6.703 1 86.19 7 GLU B N 1
ATOM 796 C CA . GLU B 1 7 ? 3.771 -21.422 -5.383 1 86.19 7 GLU B CA 1
ATOM 797 C C . GLU B 1 7 ? 5.262 -21.75 -5.418 1 86.19 7 GLU B C 1
ATOM 799 O O . GLU B 1 7 ? 5.996 -21.422 -4.488 1 86.19 7 GLU B O 1
ATOM 804 N N . VAL B 1 8 ? 5.621 -22.391 -6.559 1 85.12 8 VAL B N 1
ATOM 805 C CA . VAL B 1 8 ? 7.027 -22.75 -6.707 1 85.12 8 VAL B CA 1
ATOM 806 C C . VAL B 1 8 ? 7.871 -21.484 -6.863 1 85.12 8 VAL B C 1
ATOM 808 O O . VAL B 1 8 ? 8.906 -21.344 -6.211 1 85.12 8 VAL B O 1
ATOM 811 N N . THR B 1 9 ? 7.461 -20.641 -7.699 1 87.19 9 THR B N 1
ATOM 812 C CA . THR B 1 9 ? 8.156 -19.391 -7.934 1 87.19 9 THR B CA 1
ATOM 813 C C . THR B 1 9 ? 8.234 -18.562 -6.645 1 87.19 9 THR B C 1
ATOM 815 O O . THR B 1 9 ? 9.281 -18 -6.332 1 87.19 9 THR B O 1
ATOM 818 N N . ALA B 1 10 ? 7.184 -18.547 -5.891 1 91.5 10 ALA B N 1
ATOM 819 C CA . ALA B 1 10 ? 7.148 -17.828 -4.625 1 91.5 10 ALA B CA 1
ATOM 820 C C . ALA B 1 10 ? 8.148 -18.406 -3.629 1 91.5 10 ALA B C 1
ATOM 822 O O . ALA B 1 10 ? 8.852 -17.672 -2.938 1 91.5 10 ALA B O 1
ATOM 823 N N . ALA B 1 11 ? 8.148 -19.641 -3.555 1 88.62 11 ALA B N 1
ATOM 824 C CA . ALA B 1 11 ? 9.07 -20.312 -2.637 1 88.62 11 ALA B CA 1
ATOM 825 C C . ALA B 1 11 ? 10.523 -19.984 -2.982 1 88.62 11 ALA B C 1
ATOM 827 O O . ALA B 1 11 ? 11.344 -19.75 -2.092 1 88.62 11 ALA B O 1
ATOM 828 N N . LYS B 1 12 ? 10.852 -19.984 -4.207 1 89.81 12 LYS B N 1
ATOM 829 C CA . LYS B 1 12 ? 12.211 -19.688 -4.656 1 89.81 12 LYS B CA 1
ATOM 830 C C . LYS B 1 12 ? 12.602 -18.266 -4.273 1 89.81 12 LYS B C 1
ATOM 832 O O . LYS B 1 12 ? 13.781 -17.969 -4.051 1 89.81 12 LYS B O 1
ATOM 837 N N . ALA B 1 13 ? 11.656 -17.406 -4.23 1 93.5 13 ALA B N 1
ATOM 838 C CA . ALA B 1 13 ? 11.898 -16 -3.912 1 93.5 13 ALA B CA 1
ATOM 839 C C . ALA B 1 13 ? 11.703 -15.742 -2.422 1 93.5 13 ALA B C 1
ATOM 841 O O . ALA B 1 13 ? 11.703 -14.594 -1.984 1 93.5 13 ALA B O 1
ATOM 842 N N . ASP B 1 14 ? 11.406 -16.844 -1.628 1 95.06 14 ASP B N 1
ATOM 843 C CA . ASP B 1 14 ? 11.195 -16.734 -0.187 1 95.06 14 ASP B CA 1
ATOM 844 C C . ASP B 1 14 ? 9.961 -15.891 0.133 1 95.06 14 ASP B C 1
ATOM 846 O O . ASP B 1 14 ? 10.023 -15 0.978 1 95.06 14 ASP B O 1
ATOM 850 N N . LEU B 1 15 ? 8.961 -16.125 -0.611 1 96.31 15 LEU B N 1
ATOM 851 C CA . LEU B 1 15 ? 7.66 -15.508 -0.414 1 96.31 15 LEU B CA 1
ATOM 852 C C . LEU B 1 15 ? 6.66 -16.5 0.159 1 96.31 15 LEU B C 1
ATOM 854 O O . LEU B 1 15 ? 6.691 -17.688 -0.186 1 96.31 15 LEU B O 1
ATOM 858 N N . ASN B 1 16 ? 5.84 -16.062 1.027 1 96.88 16 ASN B N 1
ATOM 859 C CA . ASN B 1 16 ? 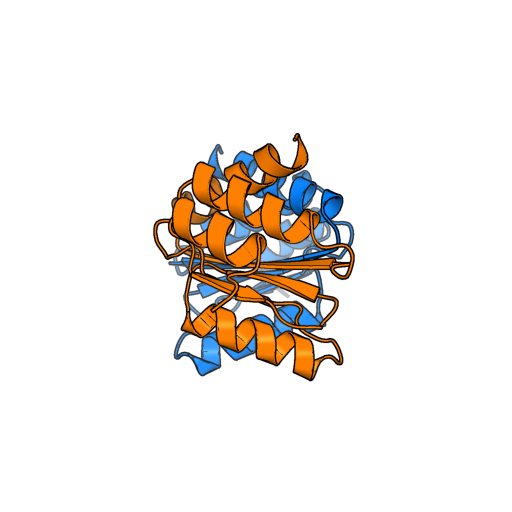4.684 -16.828 1.463 1 96.88 16 ASN B CA 1
ATOM 860 C C . ASN B 1 16 ? 3.461 -16.547 0.593 1 96.88 16 ASN B C 1
ATOM 862 O O . ASN B 1 16 ? 2.826 -15.508 0.726 1 96.88 16 ASN B O 1
ATOM 866 N N . TYR B 1 17 ? 3.176 -17.531 -0.219 1 97.5 17 TYR B N 1
ATOM 867 C CA . TYR B 1 17 ? 2.137 -17.328 -1.222 1 97.5 17 TYR B CA 1
ATOM 868 C C . TYR B 1 17 ? 1.165 -18.5 -1.243 1 97.5 17 TYR B C 1
ATOM 870 O O . TYR B 1 17 ? 1.583 -19.656 -1.207 1 97.5 17 TYR B O 1
ATOM 878 N N . ILE B 1 18 ? -0.086 -18.219 -1.281 1 97 18 ILE B N 1
ATOM 879 C CA . ILE B 1 18 ? -1.14 -19.203 -1.534 1 97 18 ILE B CA 1
ATOM 880 C C . ILE B 1 18 ? -2.109 -18.656 -2.58 1 97 18 ILE B C 1
ATOM 882 O O . ILE B 1 18 ? -2.688 -17.578 -2.4 1 97 18 ILE B O 1
ATOM 886 N N . GLY B 1 19 ? -2.293 -19.359 -3.66 1 96.75 19 GLY B N 1
ATOM 887 C CA . GLY B 1 19 ? -3.24 -18.953 -4.691 1 96.75 19 GLY B CA 1
ATOM 888 C C . GLY B 1 19 ? -4.68 -19.281 -4.332 1 96.75 19 GLY B C 1
ATOM 889 O O . GLY B 1 19 ? -4.961 -20.312 -3.736 1 96.75 19 GLY B O 1
ATOM 890 N N . LEU B 1 20 ? -5.562 -18.406 -4.738 1 97.25 20 LEU B N 1
ATOM 891 C CA . LEU B 1 20 ? -7 -18.578 -4.594 1 97.25 20 LEU B CA 1
ATOM 892 C C . LEU B 1 20 ? -7.715 -18.344 -5.922 1 97.25 20 LEU B C 1
ATOM 894 O O . LEU B 1 20 ? -7.074 -18.297 -6.977 1 97.25 20 LEU B O 1
ATOM 898 N N . ASP B 1 21 ? -9.031 -18.25 -5.836 1 96.38 21 ASP B N 1
ATOM 899 C CA . ASP B 1 21 ? -9.766 -18.234 -7.098 1 96.38 21 ASP B CA 1
ATOM 900 C C . ASP B 1 21 ? -10.391 -16.859 -7.34 1 96.38 21 ASP B C 1
ATOM 902 O O . ASP B 1 21 ? -11.25 -16.703 -8.211 1 96.38 21 ASP B O 1
ATOM 906 N N . GLY B 1 22 ? -10.008 -15.883 -6.656 1 98.25 22 GLY B N 1
ATOM 907 C CA . GLY B 1 22 ? -10.617 -14.57 -6.785 1 98.25 22 GLY B CA 1
ATOM 908 C C . GLY B 1 22 ? -9.953 -13.703 -7.844 1 98.25 22 GLY B C 1
ATOM 909 O O . GLY B 1 22 ? -9.18 -14.203 -8.664 1 98.25 22 GLY B O 1
ATOM 910 N N . GLU B 1 23 ? -10.367 -12.383 -7.871 1 98.38 23 GLU B N 1
ATOM 911 C CA . GLU B 1 23 ? -9.945 -11.5 -8.953 1 98.38 23 GLU B CA 1
ATOM 912 C C . GLU B 1 23 ? -9.078 -10.359 -8.438 1 98.38 23 GLU B C 1
ATOM 914 O O . GLU B 1 23 ? -8.555 -9.562 -9.219 1 98.38 23 GLU B O 1
ATOM 919 N N . ILE B 1 24 ? -8.984 -10.25 -7.117 1 98.56 24 ILE B N 1
ATOM 920 C CA . ILE B 1 24 ? -8.164 -9.188 -6.555 1 98.56 24 ILE B CA 1
ATOM 921 C C . ILE B 1 24 ? -6.922 -9.789 -5.898 1 98.56 24 ILE B C 1
ATOM 923 O O . ILE B 1 24 ? -7.027 -10.539 -4.922 1 98.56 24 ILE B O 1
ATOM 927 N N . GLY B 1 25 ? -5.742 -9.539 -6.508 1 98.5 25 GLY B N 1
ATOM 928 C CA . GLY B 1 25 ? -4.496 -9.914 -5.855 1 98.5 25 GLY B CA 1
ATOM 929 C C . GLY B 1 25 ? -4.125 -9.008 -4.699 1 98.5 25 GLY B C 1
ATOM 930 O O . GLY B 1 25 ? -4.512 -7.836 -4.676 1 98.5 25 GLY B O 1
ATOM 931 N N . CYS B 1 26 ? -3.387 -9.539 -3.803 1 98.5 26 CYS B N 1
ATOM 932 C CA . CYS B 1 26 ? -2.895 -8.672 -2.74 1 98.5 26 CYS B CA 1
ATOM 933 C C . CYS B 1 26 ? -1.422 -8.945 -2.453 1 98.5 26 CYS B C 1
ATOM 935 O O . CYS B 1 26 ? -0.949 -10.07 -2.621 1 98.5 26 CYS B O 1
ATOM 937 N N . MET B 1 27 ? -0.685 -7.961 -2.109 1 98.5 27 MET B N 1
ATOM 938 C CA . MET B 1 27 ? 0.705 -8 -1.663 1 98.5 27 MET B CA 1
ATOM 939 C C . MET B 1 27 ? 0.88 -7.234 -0.356 1 98.5 27 MET B C 1
ATOM 941 O O . MET B 1 27 ? 0.625 -6.031 -0.299 1 98.5 27 MET B O 1
ATOM 945 N N . VAL B 1 28 ? 1.339 -7.965 0.662 1 98.5 28 VAL B N 1
ATOM 946 C CA . VAL B 1 28 ? 1.304 -7.414 2.014 1 98.5 28 VAL B CA 1
ATOM 947 C C . VAL B 1 28 ? 2.592 -7.773 2.75 1 98.5 28 VAL B C 1
ATOM 949 O O . VAL B 1 28 ? 3.168 -8.836 2.525 1 98.5 28 VAL B O 1
ATOM 952 N N . ASN B 1 29 ? 3.162 -6.867 3.545 1 97.88 29 ASN B N 1
ATOM 953 C CA . ASN B 1 29 ? 4.301 -7.195 4.398 1 97.88 29 ASN B CA 1
ATOM 954 C C . ASN B 1 29 ? 3.859 -7.516 5.82 1 97.88 29 ASN B C 1
ATOM 956 O O . ASN B 1 29 ? 4.219 -6.809 6.762 1 97.88 29 ASN B O 1
ATOM 960 N N . GLY B 1 30 ? 3.352 -8.727 6.027 1 96.25 30 GLY B N 1
ATOM 961 C CA . GLY B 1 30 ? 2.861 -9.227 7.305 1 96.25 30 GLY B CA 1
ATOM 962 C C . GLY B 1 30 ? 1.697 -10.188 7.164 1 96.25 30 GLY B C 1
ATOM 963 O O . GLY B 1 30 ? 0.652 -9.828 6.617 1 96.25 30 GLY B O 1
ATOM 964 N N . ALA B 1 31 ? 1.88 -11.375 7.84 1 95.88 31 ALA B N 1
ATOM 965 C CA . ALA B 1 31 ? 0.878 -12.422 7.684 1 95.88 31 ALA B CA 1
ATOM 966 C C . ALA B 1 31 ? -0.476 -11.977 8.227 1 95.88 31 ALA B C 1
ATOM 968 O O . ALA B 1 31 ? -1.512 -12.211 7.602 1 95.88 31 ALA B O 1
ATOM 969 N N . GLY B 1 32 ? -0.546 -11.43 9.414 1 95.38 32 GLY B N 1
ATOM 970 C CA . GLY B 1 32 ? -1.781 -10.914 9.977 1 95.38 32 GLY B CA 1
ATOM 971 C C . GLY B 1 32 ? -2.424 -9.836 9.117 1 95.38 32 GLY B C 1
ATOM 972 O O . GLY B 1 32 ? -3.635 -9.859 8.891 1 95.38 32 GLY B O 1
ATOM 973 N N . LEU B 1 33 ? -1.631 -8.984 8.672 1 96.25 33 LEU B N 1
ATOM 974 C CA . LEU B 1 33 ? -2.111 -7.918 7.801 1 96.25 33 LEU B CA 1
ATOM 975 C C . LEU B 1 33 ? -2.611 -8.484 6.477 1 96.25 33 LEU B C 1
ATOM 977 O O . LEU B 1 33 ? -3.607 -8.008 5.93 1 96.25 33 LEU B O 1
ATOM 981 N N . ALA B 1 34 ? -1.894 -9.461 5.988 1 97.69 34 ALA B N 1
ATOM 982 C CA . ALA B 1 34 ? -2.33 -10.109 4.754 1 97.69 34 ALA B CA 1
ATOM 983 C C . ALA B 1 34 ? -3.721 -10.719 4.914 1 97.69 34 ALA B C 1
ATOM 985 O O . ALA B 1 34 ? -4.586 -10.531 4.059 1 97.69 34 ALA B O 1
ATOM 986 N N . MET B 1 35 ? -3.914 -11.383 5.996 1 96.81 35 MET B N 1
ATOM 987 C CA . MET B 1 35 ? -5.215 -11.992 6.262 1 96.81 35 MET B CA 1
ATOM 988 C C . MET B 1 35 ? -6.297 -10.93 6.391 1 96.81 35 MET B C 1
ATOM 990 O O . MET B 1 35 ? -7.383 -11.07 5.824 1 96.81 35 MET B O 1
ATOM 994 N N . ALA B 1 36 ? -5.977 -9.875 7.125 1 96.06 36 ALA B N 1
ATOM 995 C CA . ALA B 1 36 ? -6.918 -8.766 7.266 1 96.06 36 ALA B CA 1
ATOM 996 C C . ALA B 1 36 ? -7.234 -8.141 5.906 1 96.06 36 ALA B C 1
ATOM 998 O O . ALA B 1 36 ? -8.367 -7.73 5.656 1 96.06 36 ALA B O 1
ATOM 999 N N . THR B 1 37 ? -6.254 -8.016 5.051 1 97.56 37 THR B N 1
ATOM 1000 C CA . THR B 1 37 ? -6.422 -7.457 3.715 1 97.56 37 THR B CA 1
ATOM 1001 C C . THR B 1 37 ? -7.391 -8.305 2.895 1 97.56 37 THR B C 1
ATOM 1003 O O . THR B 1 37 ? -8.281 -7.773 2.23 1 97.56 37 THR B O 1
ATOM 1006 N N . MET B 1 38 ? -7.227 -9.602 2.988 1 97.69 38 MET B N 1
ATOM 1007 C CA . MET B 1 38 ? -8.164 -10.484 2.299 1 97.69 38 MET B CA 1
ATOM 1008 C C . MET B 1 38 ? -9.586 -10.289 2.82 1 97.69 38 MET B C 1
ATOM 1010 O O . MET B 1 38 ? -10.539 -10.258 2.043 1 97.69 38 MET B O 1
ATOM 1014 N N . ASP B 1 39 ? -9.742 -10.133 4.109 1 96 39 ASP B N 1
ATOM 1015 C CA . ASP B 1 39 ? -11.047 -9.914 4.723 1 96 39 ASP B CA 1
ATOM 1016 C C . ASP B 1 39 ? -11.672 -8.609 4.234 1 96 39 ASP B C 1
ATOM 1018 O O . ASP B 1 39 ? -12.883 -8.539 4.012 1 96 39 ASP B O 1
ATOM 1022 N N . ILE B 1 40 ? -10.867 -7.598 4.148 1 95.19 40 ILE B N 1
ATOM 1023 C CA . ILE B 1 40 ? -11.352 -6.305 3.674 1 95.19 40 ILE B CA 1
ATOM 1024 C C . ILE B 1 40 ? -11.867 -6.441 2.242 1 95.19 40 ILE B C 1
ATOM 1026 O O . ILE B 1 40 ? -12.891 -5.852 1.883 1 95.19 40 ILE B O 1
ATOM 1030 N N . ILE B 1 41 ? -11.141 -7.121 1.427 1 97.19 41 ILE B N 1
ATOM 1031 C CA . ILE B 1 41 ? -11.562 -7.352 0.051 1 97.19 41 ILE B CA 1
ATOM 1032 C C . ILE B 1 41 ? -12.953 -7.988 0.04 1 97.19 41 ILE B C 1
ATOM 1034 O O . ILE B 1 41 ? -13.852 -7.516 -0.654 1 97.19 41 ILE B O 1
ATOM 1038 N N . LYS B 1 42 ? -13.117 -8.992 0.878 1 97 42 LYS B N 1
ATOM 1039 C CA . LYS B 1 42 ? -14.391 -9.711 0.946 1 97 42 LYS B CA 1
ATOM 1040 C C . LYS B 1 42 ? -15.5 -8.82 1.497 1 97 42 LYS B C 1
ATOM 1042 O O . LYS B 1 42 ? -16.625 -8.844 1.002 1 97 42 LYS B O 1
ATOM 1047 N N . LEU B 1 43 ? -15.148 -8.07 2.469 1 93.12 43 LEU B N 1
ATOM 1048 C CA . LEU B 1 43 ? -16.109 -7.188 3.111 1 93.12 43 LEU B CA 1
ATOM 1049 C C . LEU B 1 43 ? -16.688 -6.199 2.105 1 93.12 43 LEU B C 1
ATOM 1051 O O . LEU B 1 43 ? -17.875 -5.832 2.193 1 93.12 43 LEU B O 1
ATOM 1055 N N . HIS B 1 44 ? -15.906 -5.777 1.192 1 93.69 44 HIS B N 1
ATOM 1056 C CA . HIS B 1 44 ? -16.344 -4.773 0.226 1 93.69 44 HIS B CA 1
ATOM 1057 C C . HIS B 1 44 ? -16.844 -5.43 -1.056 1 93.69 44 HIS B C 1
ATOM 1059 O O . HIS B 1 44 ? -16.984 -4.766 -2.086 1 93.69 44 HIS B O 1
ATOM 1065 N N . GLY B 1 45 ? -17.031 -6.801 -1.045 1 95.12 45 GLY B N 1
ATOM 1066 C CA . GLY B 1 45 ? -17.688 -7.504 -2.131 1 95.12 45 GLY B CA 1
ATOM 1067 C C . GLY B 1 45 ? -16.734 -8.07 -3.156 1 95.12 45 GLY B C 1
ATOM 1068 O O . GLY B 1 45 ? -17.141 -8.578 -4.195 1 95.12 45 GLY B O 1
ATOM 1069 N N . GLY B 1 46 ? -15.453 -7.918 -2.9 1 97.31 46 GLY B N 1
ATOM 1070 C CA . GLY B 1 46 ? -14.461 -8.5 -3.787 1 97.31 46 GLY B CA 1
ATOM 1071 C C . GLY B 1 46 ? -14.102 -9.93 -3.428 1 97.31 46 GLY B C 1
ATOM 1072 O O . GLY B 1 46 ? -14.578 -10.461 -2.422 1 97.31 46 GLY B O 1
ATOM 1073 N N . THR B 1 47 ? -13.344 -10.539 -4.246 1 98.62 47 THR B N 1
ATOM 1074 C CA . THR B 1 47 ? -12.836 -11.883 -4.008 1 98.62 47 THR B CA 1
ATOM 1075 C C . THR B 1 47 ? -11.312 -11.906 -4.074 1 98.62 47 THR B C 1
ATOM 1077 O O . THR B 1 47 ? -10.727 -11.555 -5.102 1 98.62 47 THR B O 1
ATOM 1080 N N . PRO B 1 48 ? -10.695 -12.328 -3.018 1 98.62 48 PRO B N 1
ATOM 1081 C CA . PRO B 1 48 ? -9.234 -12.375 -3.039 1 98.62 48 PRO B CA 1
ATOM 1082 C C . PRO B 1 48 ? -8.688 -13.469 -3.951 1 98.62 48 PRO B C 1
ATOM 1084 O O . PRO B 1 48 ? -9.211 -14.586 -3.967 1 98.62 48 PRO B O 1
ATOM 1087 N N . ALA B 1 49 ? -7.656 -13.156 -4.699 1 98.5 49 ALA B N 1
ATOM 1088 C CA . ALA B 1 49 ? -7.051 -14.086 -5.645 1 98.5 49 ALA B CA 1
ATOM 1089 C C . ALA B 1 49 ? -5.879 -14.828 -5.004 1 98.5 49 ALA B C 1
ATOM 1091 O O . ALA B 1 49 ? -5.379 -15.805 -5.562 1 98.5 49 ALA B O 1
ATOM 1092 N N . ASN B 1 50 ? -5.449 -14.391 -3.85 1 98.19 50 ASN B N 1
ATOM 1093 C CA . ASN B 1 50 ? -4.277 -14.992 -3.234 1 98.19 50 ASN B CA 1
ATOM 1094 C C . ASN B 1 50 ? -4.102 -14.539 -1.789 1 98.19 50 ASN B C 1
ATOM 1096 O O . ASN B 1 50 ? -4.773 -13.609 -1.343 1 98.19 50 ASN B O 1
ATOM 1100 N N . PHE B 1 51 ? -3.35 -15.234 -1.029 1 98.19 51 PHE B N 1
ATOM 1101 C CA . PHE B 1 51 ? -2.611 -14.805 0.153 1 98.19 51 PHE B CA 1
ATOM 1102 C C . PHE B 1 51 ? -1.14 -14.586 -0.177 1 98.19 51 PHE B C 1
ATOM 1104 O O . PHE B 1 51 ? -0.493 -15.453 -0.766 1 98.19 51 PHE B O 1
ATOM 1111 N N . LEU B 1 52 ? -0.61 -13.398 0.073 1 98.38 52 LEU B N 1
ATOM 1112 C CA . LEU B 1 52 ? 0.803 -13.148 -0.187 1 98.38 52 LEU B CA 1
ATOM 1113 C C . LEU B 1 52 ? 1.396 -12.227 0.877 1 98.38 52 LEU B C 1
ATOM 1115 O O . LEU B 1 52 ? 0.981 -11.078 1.01 1 98.38 52 LEU B O 1
ATOM 1119 N N . ASP B 1 53 ? 2.314 -12.734 1.59 1 98.38 53 ASP B N 1
ATOM 1120 C CA . ASP B 1 53 ? 3.141 -12.023 2.559 1 98.38 53 ASP B CA 1
ATOM 1121 C C . ASP B 1 53 ? 4.598 -11.977 2.105 1 98.38 53 ASP B C 1
ATOM 1123 O O . ASP B 1 53 ? 5.273 -13 2.053 1 98.38 53 ASP B O 1
ATOM 1127 N N . VAL B 1 54 ? 5.074 -10.75 1.854 1 97.69 54 VAL B N 1
ATOM 1128 C CA . VAL B 1 54 ? 6.445 -10.609 1.369 1 97.69 54 VAL B CA 1
ATOM 1129 C C . VAL B 1 54 ? 7.406 -10.531 2.553 1 97.69 54 VAL B C 1
ATOM 1131 O O . VAL B 1 54 ? 8.625 -10.602 2.375 1 97.69 54 VAL B O 1
ATOM 1134 N N . GLY B 1 55 ? 6.848 -10.352 3.709 1 95.94 55 GLY B N 1
ATOM 1135 C CA . GLY B 1 55 ? 7.672 -10.258 4.906 1 95.94 55 GLY B CA 1
ATOM 1136 C C . GLY B 1 55 ? 7.988 -8.828 5.305 1 95.94 55 GLY B C 1
ATOM 1137 O O . GLY B 1 55 ? 7.977 -7.926 4.465 1 95.94 55 GLY B O 1
ATOM 1138 N N . GLY B 1 56 ? 8.375 -8.656 6.562 1 94.69 56 GLY B N 1
ATOM 1139 C CA . GLY B 1 56 ? 8.656 -7.344 7.113 1 94.69 56 GLY B CA 1
ATOM 1140 C C . GLY B 1 56 ? 9.938 -6.73 6.57 1 94.69 56 GLY B C 1
ATOM 1141 O O . GLY B 1 56 ? 10.117 -5.512 6.613 1 94.69 56 GLY B O 1
ATOM 1142 N N . ASN B 1 57 ? 10.859 -7.555 6.109 1 94.75 57 ASN B N 1
ATOM 1143 C CA . ASN B 1 57 ? 12.133 -7.09 5.574 1 94.75 57 ASN B CA 1
ATOM 1144 C C . ASN B 1 57 ? 12.258 -7.395 4.082 1 94.75 57 ASN B C 1
ATOM 1146 O O . ASN B 1 57 ? 13.344 -7.742 3.605 1 94.75 57 ASN B O 1
ATOM 1150 N N . ALA B 1 58 ? 11.164 -7.289 3.436 1 96.81 58 ALA B N 1
ATOM 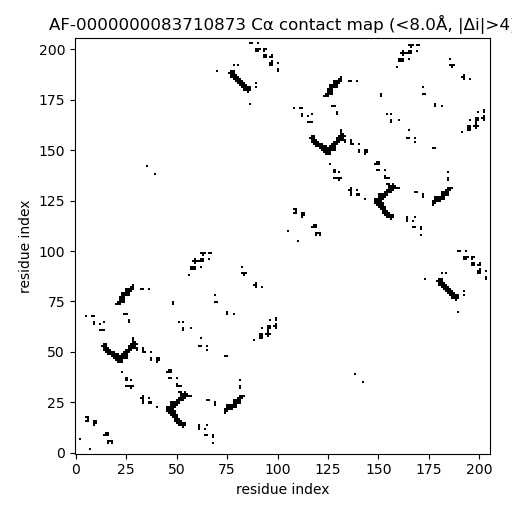1151 C CA . ALA B 1 58 ? 11.141 -7.625 2.014 1 96.81 58 ALA B CA 1
ATOM 1152 C C . ALA B 1 58 ? 12.141 -6.777 1.232 1 96.81 58 ALA B C 1
ATOM 1154 O O . ALA B 1 58 ? 12.211 -5.559 1.417 1 96.81 58 ALA B O 1
ATOM 1155 N N . SER B 1 59 ? 12.891 -7.445 0.362 1 97.5 59 SER B N 1
ATOM 1156 C CA . SER B 1 59 ? 13.789 -6.75 -0.551 1 97.5 59 SER B CA 1
ATOM 1157 C C . SER B 1 59 ? 13.055 -6.293 -1.808 1 97.5 59 SER B C 1
ATOM 1159 O O . SER B 1 59 ? 11.953 -6.754 -2.09 1 97.5 59 SER B O 1
ATOM 1161 N N . GLU B 1 60 ? 13.742 -5.398 -2.555 1 97.75 60 GLU B N 1
ATOM 1162 C CA . GLU B 1 60 ? 13.203 -4.965 -3.84 1 97.75 60 GLU B CA 1
ATOM 1163 C C . GLU B 1 60 ? 12.977 -6.148 -4.773 1 97.75 60 GLU B C 1
ATOM 1165 O O . GLU B 1 60 ? 11.961 -6.211 -5.473 1 97.75 60 GLU B O 1
ATOM 1170 N N . GLY B 1 61 ? 13.945 -7.031 -4.742 1 97.62 61 GLY B N 1
ATOM 1171 C CA . GLY B 1 61 ? 13.828 -8.219 -5.578 1 97.62 61 GLY B CA 1
ATOM 1172 C C . GLY B 1 61 ? 12.617 -9.07 -5.242 1 97.62 61 GLY B C 1
ATOM 1173 O O . GLY B 1 61 ? 11.93 -9.555 -6.137 1 97.62 61 GLY B O 1
ATOM 1174 N N . GLN B 1 62 ? 12.406 -9.32 -3.996 1 97.88 62 GLN B N 1
ATOM 1175 C CA . GLN B 1 62 ? 11.234 -10.078 -3.568 1 97.88 62 GLN B CA 1
ATOM 1176 C C . GLN B 1 62 ? 9.945 -9.414 -4.035 1 97.88 62 GLN B C 1
ATOM 1178 O O . GLN B 1 62 ? 9.016 -10.094 -4.469 1 97.88 62 GLN B O 1
ATOM 1183 N N . VAL B 1 63 ? 9.883 -8.133 -3.965 1 98.06 63 VAL B N 1
ATOM 1184 C CA . VAL B 1 63 ? 8.703 -7.379 -4.383 1 98.06 63 VAL B CA 1
ATOM 1185 C C . VAL B 1 63 ? 8.5 -7.527 -5.887 1 98.06 63 VAL B C 1
ATOM 1187 O O . VAL B 1 63 ? 7.375 -7.707 -6.355 1 98.06 63 VAL B O 1
ATOM 1190 N N . VAL B 1 64 ? 9.602 -7.414 -6.598 1 97.94 64 VAL B N 1
ATOM 1191 C CA . VAL B 1 64 ? 9.531 -7.59 -8.047 1 97.94 64 VAL B CA 1
ATOM 1192 C C . VAL B 1 64 ? 8.953 -8.969 -8.367 1 97.94 64 VAL B C 1
ATOM 1194 O O . VAL B 1 64 ? 8.039 -9.086 -9.18 1 97.94 64 VAL B O 1
ATOM 1197 N N . GLU B 1 65 ? 9.469 -10.008 -7.762 1 97.44 65 GLU B N 1
ATOM 1198 C CA . GLU B 1 65 ? 8.992 -11.367 -8.008 1 97.44 65 GLU B CA 1
ATOM 1199 C C . GLU B 1 65 ? 7.527 -11.516 -7.605 1 97.44 65 GLU B C 1
ATOM 1201 O O . GLU B 1 65 ? 6.754 -12.18 -8.297 1 97.44 65 GLU B O 1
ATOM 1206 N N . ALA B 1 66 ? 7.137 -10.945 -6.492 1 97.88 66 ALA B N 1
ATOM 1207 C CA . ALA B 1 66 ? 5.746 -10.969 -6.047 1 97.88 66 ALA B CA 1
ATOM 1208 C C . ALA B 1 66 ? 4.816 -10.383 -7.105 1 97.88 66 ALA B C 1
ATOM 1210 O O . ALA B 1 66 ? 3.785 -10.977 -7.43 1 97.88 66 ALA B O 1
ATOM 1211 N N . PHE B 1 67 ? 5.152 -9.273 -7.625 1 97.19 67 PHE B N 1
ATOM 1212 C CA . PHE B 1 67 ? 4.316 -8.609 -8.625 1 97.19 67 PHE B CA 1
ATOM 1213 C C . PHE B 1 67 ? 4.262 -9.422 -9.906 1 97.19 67 PHE B C 1
ATOM 1215 O O . PHE B 1 67 ? 3.23 -9.461 -10.578 1 97.19 67 PHE B O 1
ATOM 1222 N N . LYS B 1 68 ? 5.414 -9.992 -10.242 1 95.69 68 LYS B N 1
ATOM 1223 C CA . LYS B 1 68 ? 5.41 -10.867 -11.414 1 95.69 68 LYS B CA 1
ATOM 1224 C C . LYS B 1 68 ? 4.395 -12 -11.25 1 95.69 68 LYS B C 1
ATOM 1226 O O . LYS B 1 68 ? 3.658 -12.312 -12.188 1 95.69 68 LYS B O 1
ATOM 1231 N N . ILE B 1 69 ? 4.379 -12.617 -10.117 1 96.38 69 ILE B N 1
ATOM 1232 C CA . ILE B 1 69 ? 3.438 -13.695 -9.836 1 96.38 69 ILE B CA 1
ATOM 1233 C C . ILE B 1 69 ? 2.006 -13.172 -9.969 1 96.38 69 ILE B C 1
ATOM 1235 O O . ILE B 1 69 ? 1.162 -13.82 -10.594 1 96.38 69 ILE B O 1
ATOM 1239 N N . LEU B 1 70 ? 1.71 -12.016 -9.414 1 96.94 70 LEU B N 1
ATOM 1240 C CA . LEU B 1 70 ? 0.365 -11.453 -9.422 1 96.94 70 LEU B CA 1
ATOM 1241 C C . LEU B 1 70 ? -0.064 -11.078 -10.836 1 96.94 70 LEU B C 1
ATOM 1243 O O . LEU B 1 70 ? -1.204 -11.336 -11.227 1 96.94 70 LEU B O 1
ATOM 1247 N N . THR B 1 71 ? 0.819 -10.5 -11.57 1 95.06 71 THR B N 1
ATOM 1248 C CA . THR B 1 71 ? 0.452 -9.984 -12.883 1 95.06 71 THR B CA 1
ATOM 1249 C C . THR B 1 71 ? 0.394 -11.109 -13.914 1 95.06 71 THR B C 1
ATOM 1251 O O . THR B 1 71 ? -0.173 -10.938 -14.992 1 95.06 71 THR B O 1
ATOM 1254 N N . ALA B 1 72 ? 1.022 -12.227 -13.578 1 94.88 72 ALA B N 1
ATOM 1255 C CA . ALA B 1 72 ? 0.982 -13.383 -14.469 1 94.88 72 ALA B CA 1
ATOM 1256 C C . ALA B 1 72 ? -0.355 -14.109 -14.359 1 94.88 72 ALA B C 1
ATOM 1258 O O . ALA B 1 72 ? -0.681 -14.953 -15.195 1 94.88 72 ALA B O 1
ATOM 1259 N N . ASP B 1 73 ? -1.064 -13.867 -13.359 1 95.44 73 ASP B N 1
ATOM 1260 C CA . ASP B 1 73 ? -2.365 -14.5 -13.156 1 95.44 73 ASP B CA 1
ATOM 1261 C C . ASP B 1 73 ? -3.455 -13.766 -13.938 1 95.44 73 ASP B C 1
ATOM 1263 O O . ASP B 1 73 ? -3.85 -12.656 -13.57 1 95.44 73 ASP B O 1
ATOM 1267 N N . ASP B 1 74 ? -4.035 -14.375 -14.836 1 95.75 74 ASP B N 1
ATOM 1268 C CA . ASP B 1 74 ? -5.008 -13.758 -15.727 1 95.75 74 ASP B CA 1
ATOM 1269 C C . ASP B 1 74 ? -6.301 -13.422 -14.984 1 95.75 74 ASP B C 1
ATOM 1271 O O . ASP B 1 74 ? -7.117 -12.633 -15.469 1 95.75 74 ASP B O 1
ATOM 1275 N N . LYS B 1 75 ? -6.574 -14.078 -13.906 1 96.5 75 LYS B N 1
ATOM 1276 C CA . LYS B 1 75 ? -7.781 -13.82 -13.125 1 96.5 75 LYS B CA 1
ATOM 1277 C C . LYS B 1 75 ? -7.672 -12.5 -12.367 1 96.5 75 LYS B C 1
ATOM 1279 O O . LYS B 1 75 ? -8.688 -11.898 -12.008 1 96.5 75 LYS B O 1
ATOM 1284 N N . VAL B 1 76 ? -6.469 -12.031 -12.055 1 97.75 76 VAL B N 1
ATOM 1285 C CA . VAL B 1 76 ? -6.234 -10.836 -11.258 1 97.75 76 VAL B CA 1
ATOM 1286 C C . VAL B 1 76 ? -6.496 -9.594 -12.109 1 97.75 76 VAL B C 1
ATOM 1288 O O . VAL B 1 76 ? -5.793 -9.344 -13.086 1 97.75 76 VAL B O 1
ATOM 1291 N N . LYS B 1 77 ? -7.441 -8.828 -11.688 1 97.31 77 LYS B N 1
ATOM 1292 C CA . LYS B 1 77 ? -7.84 -7.625 -12.406 1 97.31 77 LYS B CA 1
ATOM 1293 C C . LYS B 1 77 ? -7.344 -6.371 -11.695 1 97.31 77 LYS B C 1
ATOM 1295 O O . LYS B 1 77 ? -7.234 -5.305 -12.305 1 97.31 77 LYS B O 1
ATOM 1300 N N . ALA B 1 78 ? -7.156 -6.48 -10.453 1 97.75 78 ALA B N 1
ATOM 1301 C CA . ALA B 1 78 ? -6.641 -5.395 -9.625 1 97.75 78 ALA B CA 1
ATOM 1302 C C . ALA B 1 78 ? -5.762 -5.934 -8.5 1 97.75 78 ALA B C 1
ATOM 1304 O O . ALA B 1 78 ? -5.836 -7.113 -8.156 1 97.75 78 ALA B O 1
ATOM 1305 N N . ILE B 1 79 ? -4.926 -5.094 -8.023 1 98.38 79 ILE B N 1
ATOM 1306 C CA . ILE B 1 79 ? -4.004 -5.457 -6.957 1 98.38 79 ILE B CA 1
ATOM 1307 C C . ILE B 1 79 ? -4.188 -4.504 -5.773 1 98.38 79 ILE B C 1
ATOM 1309 O O . ILE B 1 79 ? -4.289 -3.289 -5.957 1 98.38 79 ILE B O 1
ATOM 1313 N N . LEU B 1 80 ? -4.309 -5.074 -4.602 1 98.44 80 LEU B N 1
ATOM 1314 C CA . LEU B 1 80 ? -4.305 -4.328 -3.35 1 98.44 80 LEU B CA 1
ATOM 1315 C C . LEU B 1 80 ? -2.963 -4.469 -2.639 1 98.44 80 LEU B C 1
ATOM 1317 O O . LEU B 1 80 ? -2.604 -5.562 -2.193 1 98.44 80 LEU B O 1
ATOM 1321 N N . VAL B 1 81 ? -2.17 -3.418 -2.625 1 98.5 81 VAL B N 1
ATOM 1322 C CA . VAL B 1 81 ? -0.887 -3.381 -1.932 1 98.5 81 VAL B CA 1
ATOM 1323 C C . VAL B 1 81 ? -1.062 -2.752 -0.552 1 98.5 81 VAL B C 1
ATOM 1325 O O . VAL B 1 81 ? -1.557 -1.628 -0.433 1 98.5 81 VAL B O 1
ATOM 1328 N N . ASN B 1 82 ? -0.733 -3.428 0.515 1 98.12 82 ASN B N 1
ATOM 1329 C CA . ASN B 1 82 ? -0.768 -2.941 1.89 1 98.12 82 ASN B CA 1
ATOM 1330 C C . ASN B 1 82 ? 0.595 -3.066 2.564 1 98.12 82 ASN B C 1
ATOM 1332 O O . ASN B 1 82 ? 1.053 -4.176 2.846 1 98.12 82 ASN B O 1
ATOM 1336 N N . ILE B 1 83 ? 1.2 -1.959 2.83 1 97.31 83 ILE B N 1
ATOM 1337 C CA . ILE B 1 83 ? 2.553 -1.904 3.377 1 97.31 83 ILE B CA 1
ATOM 1338 C C . ILE B 1 83 ? 2.535 -1.181 4.723 1 97.31 83 ILE B C 1
ATOM 1340 O O . ILE B 1 83 ? 1.983 -0.085 4.836 1 97.31 83 ILE B O 1
ATOM 1344 N N . PHE B 1 84 ? 3.201 -1.771 5.66 1 97.5 84 PHE B N 1
ATOM 1345 C CA . PHE B 1 84 ? 3.324 -1.178 6.988 1 97.5 84 PHE B CA 1
ATOM 1346 C C . PHE B 1 84 ? 4.789 -1.067 7.398 1 97.5 84 PHE B C 1
ATOM 1348 O O . PHE B 1 84 ? 5.516 -2.062 7.395 1 97.5 84 PHE B O 1
ATOM 1355 N N . GLY B 1 85 ? 5.148 0.126 7.801 1 96.38 85 GLY B N 1
ATOM 1356 C CA . GLY B 1 85 ? 6.508 0.321 8.281 1 96.38 85 GLY B CA 1
ATOM 1357 C C . GLY B 1 85 ? 6.941 1.774 8.273 1 96.38 85 GLY B C 1
ATOM 1358 O O . GLY B 1 85 ? 6.113 2.674 8.125 1 96.38 85 GLY B O 1
ATOM 1359 N N . GLY B 1 86 ? 8.148 2.012 8.562 1 94.38 86 GLY B N 1
ATOM 1360 C CA . GLY B 1 86 ? 8.719 3.346 8.461 1 94.38 86 GLY B CA 1
ATOM 1361 C C . GLY B 1 86 ? 8.961 3.781 7.027 1 94.38 86 GLY B C 1
ATOM 1362 O O . GLY B 1 86 ? 8.695 3.029 6.086 1 94.38 86 GLY B O 1
ATOM 1363 N N . ILE B 1 87 ? 9.477 4.957 6.863 1 91.56 87 ILE B N 1
ATOM 1364 C CA . ILE B 1 87 ? 9.688 5.574 5.559 1 91.56 87 ILE B CA 1
ATOM 1365 C C . ILE B 1 87 ? 10.625 4.711 4.719 1 91.56 87 ILE B C 1
ATOM 1367 O O . ILE B 1 87 ? 10.383 4.496 3.531 1 91.56 87 ILE B O 1
ATOM 1371 N N . MET B 1 88 ? 11.633 4.172 5.344 1 92 88 MET B N 1
ATOM 1372 C CA . MET B 1 88 ? 12.609 3.371 4.613 1 92 88 MET B CA 1
ATOM 1373 C C . MET B 1 88 ? 11.977 2.092 4.074 1 92 88 MET B C 1
ATOM 1375 O O . MET B 1 88 ? 12.219 1.709 2.93 1 92 88 MET B O 1
ATOM 1379 N N . LYS B 1 89 ? 11.164 1.49 4.836 1 94.75 89 LYS B N 1
ATOM 1380 C CA . LYS B 1 89 ? 10.461 0.292 4.383 1 94.75 89 LYS B CA 1
ATOM 1381 C C . LYS B 1 89 ? 9.539 0.607 3.209 1 94.75 89 LYS B C 1
ATOM 1383 O O . LYS B 1 89 ? 9.508 -0.129 2.219 1 94.75 89 LYS B O 1
ATOM 1388 N N . CYS B 1 90 ? 8.789 1.649 3.32 1 97.06 90 CYS B N 1
ATOM 1389 C CA . CYS B 1 90 ? 7.906 2.074 2.24 1 97.06 90 CYS B CA 1
ATOM 1390 C C . CYS B 1 90 ? 8.695 2.332 0.96 1 97.06 90 CYS B C 1
ATOM 1392 O O . CYS B 1 90 ? 8.258 1.951 -0.127 1 97.06 90 CYS B O 1
ATOM 1394 N N . ASP B 1 91 ? 9.883 2.877 1.128 1 97.5 91 ASP B N 1
ATOM 1395 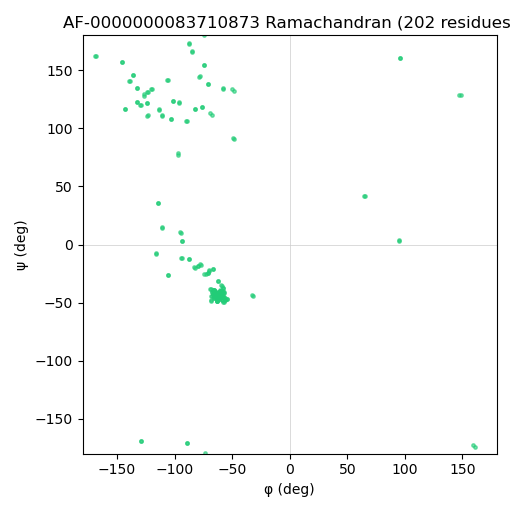C CA . ASP B 1 91 ? 10.711 3.217 -0.025 1 97.5 91 ASP B CA 1
ATOM 1396 C C . ASP B 1 91 ? 11.188 1.96 -0.747 1 97.5 91 ASP B C 1
ATOM 1398 O O . ASP B 1 91 ? 11.133 1.883 -1.976 1 97.5 91 ASP B O 1
ATOM 1402 N N . VAL B 1 92 ? 11.625 0.997 -0.033 1 97.81 92 VAL B N 1
ATOM 1403 C CA . VAL B 1 92 ? 12.148 -0.242 -0.603 1 97.81 92 VAL B CA 1
ATOM 1404 C C . VAL B 1 92 ? 11.039 -0.968 -1.361 1 97.81 92 VAL B C 1
ATOM 1406 O O . VAL B 1 92 ? 11.234 -1.393 -2.502 1 97.81 92 VAL B O 1
ATOM 1409 N N . ILE B 1 93 ? 9.922 -1.099 -0.74 1 97.94 93 ILE B N 1
ATOM 1410 C CA . ILE B 1 93 ? 8.805 -1.81 -1.359 1 97.94 93 ILE B CA 1
ATOM 1411 C C . ILE B 1 93 ? 8.312 -1.032 -2.576 1 97.94 93 ILE B C 1
ATOM 1413 O O . ILE B 1 93 ? 8.055 -1.616 -3.633 1 97.94 93 ILE B O 1
ATOM 1417 N N . ALA B 1 94 ? 8.227 0.285 -2.445 1 98.25 94 ALA B N 1
ATOM 1418 C CA . ALA B 1 94 ? 7.812 1.129 -3.562 1 98.25 94 ALA B CA 1
ATOM 1419 C C . ALA B 1 94 ? 8.773 1.003 -4.738 1 98.25 94 ALA B C 1
ATOM 1421 O O . ALA B 1 94 ? 8.352 0.914 -5.891 1 98.25 94 ALA B O 1
ATOM 1422 N N . SER B 1 95 ? 10.031 0.99 -4.445 1 98.44 95 SER B N 1
ATOM 1423 C CA . SER B 1 95 ? 11.023 0.811 -5.496 1 98.44 95 SER B CA 1
ATOM 1424 C C . SER B 1 95 ? 10.836 -0.519 -6.219 1 98.44 95 SER B C 1
ATOM 1426 O O . SER B 1 95 ? 10.992 -0.598 -7.438 1 98.44 95 SER B O 1
ATOM 1428 N N . GLY B 1 96 ? 10.523 -1.53 -5.469 1 98.06 96 GLY B N 1
ATOM 1429 C CA . GLY B 1 96 ? 10.227 -2.824 -6.062 1 98.06 96 GLY B CA 1
ATOM 1430 C C . GLY B 1 96 ? 9.039 -2.787 -7.012 1 98.06 96 GLY B C 1
ATOM 1431 O O . GLY B 1 96 ? 9.078 -3.385 -8.086 1 98.06 96 GLY B O 1
ATOM 1432 N N . ILE B 1 97 ? 8.008 -2.086 -6.648 1 98.06 97 ILE B N 1
ATOM 1433 C CA . ILE B 1 97 ? 6.805 -1.965 -7.469 1 98.06 97 ILE B CA 1
ATOM 1434 C C . ILE B 1 97 ? 7.137 -1.222 -8.758 1 98.06 97 ILE B C 1
ATOM 1436 O O . ILE B 1 97 ? 6.738 -1.647 -9.852 1 98.06 97 ILE B O 1
ATOM 1440 N N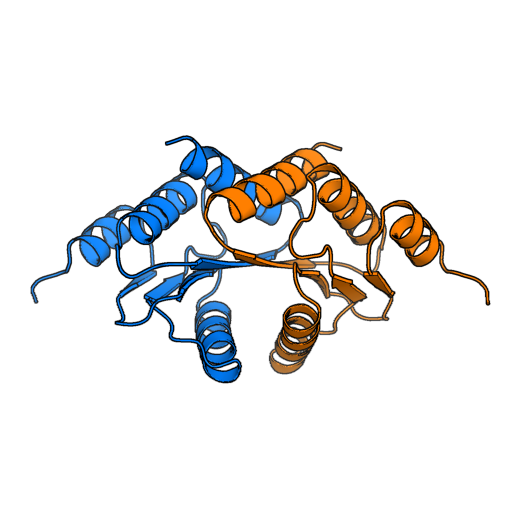 . VAL B 1 98 ? 7.848 -0.148 -8.625 1 98.06 98 VAL B N 1
ATOM 1441 C CA . VAL B 1 98 ? 8.242 0.63 -9.797 1 98.06 98 VAL B CA 1
ATOM 1442 C C . VAL B 1 98 ? 9.047 -0.246 -10.758 1 98.06 98 VAL B C 1
ATOM 1444 O O . VAL B 1 98 ? 8.789 -0.254 -11.961 1 98.06 98 VAL B O 1
ATOM 1447 N N . ASN B 1 99 ? 9.969 -0.922 -10.195 1 97.75 99 ASN B N 1
ATOM 1448 C CA . ASN B 1 99 ? 10.812 -1.779 -11.016 1 97.75 99 ASN B CA 1
ATOM 1449 C C . ASN B 1 99 ? 10.008 -2.908 -11.656 1 97.75 99 ASN B C 1
ATOM 1451 O O . ASN B 1 99 ? 10.266 -3.291 -12.797 1 97.75 99 ASN B O 1
ATOM 1455 N N . ALA B 1 100 ? 9.102 -3.492 -10.93 1 97 100 ALA B N 1
ATOM 1456 C CA . ALA B 1 100 ? 8.25 -4.555 -11.461 1 97 100 ALA B CA 1
ATOM 1457 C C . ALA B 1 100 ? 7.406 -4.047 -12.625 1 97 100 ALA B C 1
ATOM 1459 O O . ALA B 1 100 ? 7.199 -4.766 -13.609 1 97 100 ALA B O 1
ATOM 1460 N N . ALA B 1 101 ? 6.898 -2.869 -12.523 1 94.88 101 ALA B N 1
ATOM 1461 C CA . ALA B 1 101 ? 6.023 -2.293 -13.539 1 94.88 101 ALA B CA 1
ATOM 1462 C C . ALA B 1 101 ? 6.785 -2.045 -14.844 1 94.88 101 ALA B C 1
ATOM 1464 O O . ALA B 1 101 ? 6.18 -1.948 -15.914 1 94.88 101 ALA B O 1
ATOM 1465 N N . LYS B 1 102 ? 8.031 -1.962 -14.742 1 92.94 102 LYS B N 1
ATOM 1466 C CA . LYS B 1 102 ? 8.867 -1.715 -15.914 1 92.94 102 LYS B CA 1
ATOM 1467 C C . LYS B 1 102 ? 9.148 -3.008 -16.672 1 92.94 102 LYS B C 1
ATOM 1469 O O . LYS B 1 102 ? 9.617 -2.975 -17.812 1 92.94 102 LYS B O 1
ATOM 1474 N N . GLN B 1 103 ? 8.977 -4.043 -16.016 1 84.12 103 GLN B N 1
ATOM 1475 C CA . GLN B 1 103 ? 9.289 -5.332 -16.609 1 84.12 103 GLN B CA 1
ATOM 1476 C C . GLN B 1 103 ? 8.078 -5.922 -17.328 1 84.12 103 GLN B C 1
ATOM 1478 O O . GLN B 1 103 ? 8.211 -6.516 -18.391 1 84.12 103 GLN B O 1
#

pLDDT: mean 94.33, std 8.98, range [38.44, 98.62]

Nearest PDB structures (foldseek):
  6mgg-assembly2_D  TM=9.421E-01  e=9.336E-12  Francisella tularensis subsp. tularensis SCHU S4
  6mgg-assembly1_B  TM=9.103E-01  e=5.839E-12  Francisella tularensis subsp. tularensis SCHU S4
  6mel-assembly1_B  TM=9.021E-01  e=7.464E-11  Campylobacter jejuni RM1221
  3ufx-assembly5_G  TM=9.266E-01  e=3.490E-10  Thermus aquaticus
  3ufx-assembly1_B  TM=9.267E-01  e=6.381E-10  Thermus aquaticus

InterPro domains:
  IPR005811 ATP-citrate synthase/succinyl-CoA ligase, C-terminal domain [PF00549] (27-102)
  IPR016102 Succinyl-CoA synthetase-like [G3DSA:3.40.50.261] (6-103)
  IPR016102 Succinyl-CoA synthetase-like [SSF52210] (7-102)
  IPR017866 Succinyl-CoA synthetase, beta subunit, conserved site [PS01217] (22-46)

Radius of gyration: 16.26 Å; Cα contacts (8 Å, |Δi|>4): 456; chains: 2; bounding box: 32×60×35 Å